Protein AF-A0A662U4U2-F1 (afdb_monomer_lite)

Structure (mmCIF, N/CA/C/O backbone):
data_AF-A0A662U4U2-F1
#
_entry.id   AF-A0A662U4U2-F1
#
loop_
_atom_site.group_PDB
_atom_site.id
_atom_site.type_symbol
_atom_site.label_atom_id
_atom_site.label_alt_id
_atom_site.label_comp_id
_atom_site.label_asym_id
_atom_site.label_entity_id
_atom_site.label_seq_id
_atom_site.pdbx_PDB_ins_code
_atom_site.Cartn_x
_atom_site.Cartn_y
_atom_site.Cartn_z
_atom_site.occupancy
_atom_site.B_iso_or_equiv
_atom_site.auth_seq_id
_atom_site.auth_comp_id
_atom_site.auth_asym_id
_atom_site.auth_atom_id
_atom_site.pdbx_PDB_model_num
ATOM 1 N N . MET A 1 1 ? -26.006 -84.504 -19.474 1.00 36.22 1 MET A N 1
ATOM 2 C CA . MET A 1 1 ? -24.688 -84.233 -18.861 1.00 36.22 1 MET A CA 1
ATOM 3 C C . MET A 1 1 ? -24.401 -82.749 -19.071 1.00 36.22 1 MET A C 1
ATOM 5 O O . MET A 1 1 ? -24.252 -82.347 -20.212 1.00 36.22 1 MET A O 1
ATOM 9 N N . THR A 1 2 ? -24.751 -81.886 -18.104 1.00 38.06 2 THR A N 1
ATOM 10 C CA . THR A 1 2 ? -23.830 -81.328 -17.073 1.00 38.06 2 THR A CA 1
ATOM 11 C C . THR A 1 2 ? -22.706 -80.523 -17.747 1.00 38.06 2 THR A C 1
ATOM 13 O O . THR A 1 2 ? -21.943 -81.111 -18.494 1.00 38.06 2 THR A O 1
ATOM 16 N N . THR A 1 3 ? -22.545 -79.205 -17.607 1.00 32.88 3 THR A N 1
ATOM 17 C CA . THR A 1 3 ? -22.668 -78.320 -16.432 1.00 32.88 3 THR A CA 1
ATOM 18 C C . THR A 1 3 ? -22.622 -76.839 -16.861 1.00 32.88 3 THR A C 1
ATOM 20 O O . THR A 1 3 ? -21.870 -76.488 -17.766 1.00 32.88 3 THR A O 1
ATOM 23 N N . HIS A 1 4 ? -23.333 -75.958 -16.146 1.00 37.38 4 HIS A N 1
ATOM 24 C CA . HIS A 1 4 ? -23.031 -74.515 -16.071 1.00 37.38 4 HIS A CA 1
ATOM 25 C C . HIS A 1 4 ? -21.621 -74.265 -15.494 1.00 37.38 4 HIS A C 1
ATOM 27 O O . HIS A 1 4 ? -21.158 -75.064 -14.677 1.00 37.38 4 HIS A O 1
ATOM 33 N N . PRO A 1 5 ? -20.982 -73.116 -15.806 1.00 43.09 5 PRO A N 1
ATOM 34 C CA . PRO A 1 5 ? -20.900 -72.090 -14.758 1.00 43.09 5 PRO A CA 1
ATOM 35 C C . PRO A 1 5 ? -20.971 -70.616 -15.228 1.00 43.09 5 PRO A C 1
ATOM 37 O O . PRO A 1 5 ? -20.364 -70.207 -16.208 1.00 43.09 5 PRO A O 1
ATOM 40 N N . LYS A 1 6 ? -21.707 -69.844 -14.416 1.00 31.36 6 LYS A N 1
ATOM 41 C CA . LYS A 1 6 ? -21.413 -68.531 -13.798 1.00 31.36 6 LYS A CA 1
ATOM 42 C C . LYS A 1 6 ? -20.920 -67.335 -14.637 1.00 31.36 6 LYS A C 1
ATOM 44 O O . LYS A 1 6 ? -19.814 -67.291 -15.155 1.00 31.36 6 LYS A O 1
ATOM 49 N N . GLN A 1 7 ? -21.745 -66.287 -14.552 1.00 38.50 7 GLN A N 1
ATOM 50 C CA . GLN A 1 7 ? -21.432 -64.866 -14.712 1.00 38.50 7 GLN A CA 1
ATOM 51 C C . GLN A 1 7 ? -20.146 -64.434 -13.982 1.00 38.50 7 GLN A C 1
ATOM 53 O O . GLN A 1 7 ? -19.978 -64.749 -12.803 1.00 38.50 7 GLN A O 1
ATOM 58 N N . THR A 1 8 ? -19.377 -63.532 -14.602 1.00 31.75 8 THR A N 1
ATOM 59 C CA . THR A 1 8 ? -18.770 -62.416 -13.860 1.00 31.75 8 THR A CA 1
ATOM 60 C C . THR A 1 8 ? -18.675 -61.155 -14.715 1.00 31.75 8 THR A C 1
ATOM 62 O O . THR A 1 8 ? -18.070 -61.114 -15.781 1.00 31.75 8 THR A O 1
ATOM 65 N N . CYS A 1 9 ? -19.319 -60.122 -14.186 1.00 36.12 9 CYS A N 1
ATOM 66 C CA . CYS A 1 9 ? -19.320 -58.730 -14.595 1.00 36.12 9 CYS A CA 1
ATOM 67 C C . CYS A 1 9 ? -17.895 -58.144 -14.666 1.00 36.12 9 CYS A C 1
ATOM 69 O O . CYS A 1 9 ? -17.157 -58.250 -13.689 1.00 36.12 9 CYS A O 1
ATOM 71 N N . LYS A 1 10 ? -17.533 -57.485 -15.776 1.00 32.28 10 LYS A N 1
ATOM 72 C CA . LYS A 1 10 ? -16.457 -56.474 -15.839 1.00 32.28 10 LYS A CA 1
ATOM 73 C C . LYS A 1 10 ? -16.811 -55.386 -16.856 1.00 32.28 10 LYS A C 1
ATOM 75 O O . LYS A 1 10 ? -16.231 -55.281 -17.932 1.00 32.28 10 LYS A O 1
ATOM 80 N N . THR A 1 11 ? -17.784 -54.564 -16.492 1.00 39.66 11 THR A N 1
ATOM 81 C CA . THR A 1 11 ? -17.859 -53.169 -16.940 1.00 39.66 11 THR A CA 1
ATOM 82 C C . THR A 1 11 ? -16.958 -52.322 -16.028 1.00 39.66 11 THR A C 1
ATOM 84 O O . THR A 1 11 ? -16.812 -52.643 -14.854 1.00 39.66 11 THR A O 1
ATOM 87 N N . LEU A 1 12 ? -16.407 -51.230 -16.571 1.00 42.88 12 LEU A N 1
ATOM 88 C CA . LEU A 1 12 ? -15.558 -50.206 -15.929 1.00 42.88 12 LEU A CA 1
ATOM 89 C C . LEU A 1 12 ? -14.063 -50.528 -15.730 1.00 42.88 12 LEU A C 1
ATOM 91 O O . LEU A 1 12 ? -13.620 -50.847 -14.635 1.00 42.88 12 LEU A O 1
ATOM 95 N N . ALA A 1 13 ? -13.267 -50.272 -16.772 1.00 40.06 13 ALA A N 1
ATOM 96 C CA . ALA A 1 13 ? -11.904 -49.731 -16.651 1.00 40.06 13 ALA A CA 1
ATOM 97 C C . ALA A 1 13 ? -11.425 -49.241 -18.033 1.00 40.06 13 ALA A C 1
ATOM 99 O O . ALA A 1 13 ? -10.689 -49.933 -18.725 1.00 40.06 13 ALA A O 1
ATOM 100 N N . ARG A 1 14 ? -11.921 -48.090 -18.510 1.00 45.53 14 ARG A N 1
ATOM 101 C CA . ARG A 1 14 ? -11.431 -47.481 -19.772 1.00 45.53 14 ARG A CA 1
ATOM 102 C C . ARG A 1 14 ? -11.319 -45.952 -19.760 1.00 45.53 14 ARG A C 1
ATOM 104 O O . ARG A 1 14 ? -10.888 -45.374 -20.747 1.00 45.53 14 ARG A O 1
ATOM 111 N N . GLY A 1 15 ? -11.700 -45.296 -18.660 1.00 41.41 15 GLY A N 1
ATOM 112 C CA . GLY A 1 15 ? -11.668 -43.831 -18.534 1.00 41.41 15 GLY A CA 1
ATOM 113 C C . GLY A 1 15 ? -10.416 -43.259 -17.855 1.00 41.41 15 GLY A C 1
ATOM 114 O O . GLY A 1 15 ? -10.154 -42.069 -17.997 1.00 41.41 15 GLY A O 1
ATOM 115 N N . GLY A 1 16 ? -9.642 -44.081 -17.134 1.00 44.59 16 GLY A N 1
ATOM 116 C CA . GLY A 1 16 ? -8.465 -43.626 -16.377 1.00 44.59 16 GLY A CA 1
ATOM 117 C C . GLY A 1 16 ? -7.248 -43.323 -17.256 1.00 44.59 16 GLY A C 1
ATOM 118 O O . GLY A 1 16 ? -6.601 -42.293 -17.082 1.00 44.59 16 GLY A O 1
ATOM 119 N N . ASP A 1 17 ? -6.993 -44.169 -18.255 1.00 54.06 17 ASP A N 1
ATOM 120 C CA . ASP A 1 17 ? -5.753 -44.117 -19.044 1.00 54.06 17 ASP A CA 1
ATOM 121 C C . ASP A 1 17 ? -5.718 -42.930 -20.023 1.00 54.06 17 ASP A C 1
ATOM 123 O O . ASP A 1 17 ? -4.659 -42.379 -20.321 1.00 54.06 17 ASP A O 1
ATOM 127 N N . LEU A 1 18 ? -6.886 -42.473 -20.487 1.00 49.72 18 LEU A N 1
ATOM 128 C CA . LEU A 1 18 ? -6.991 -41.320 -21.386 1.00 49.72 18 LEU A CA 1
ATOM 129 C C . LEU A 1 18 ? -6.706 -39.999 -20.650 1.00 49.72 18 LEU A C 1
ATOM 131 O O . LEU A 1 18 ? -6.014 -39.126 -21.169 1.00 49.72 18 LEU A O 1
ATOM 135 N N . LEU A 1 19 ? -7.221 -39.867 -19.424 1.00 44.03 19 LEU A N 1
ATOM 136 C CA . LEU A 1 19 ? -7.008 -38.698 -18.569 1.00 44.03 19 LEU A CA 1
ATOM 137 C C . LEU A 1 19 ? -5.555 -38.604 -18.095 1.00 44.03 19 LEU A C 1
ATOM 139 O O . LEU A 1 19 ? -5.002 -37.506 -18.076 1.00 44.03 19 LEU A O 1
ATOM 143 N N . ALA A 1 20 ? -4.926 -39.740 -17.782 1.00 55.16 20 ALA A N 1
ATOM 144 C CA . ALA A 1 20 ? -3.516 -39.799 -17.404 1.00 55.16 20 ALA A CA 1
ATOM 145 C C . ALA A 1 20 ? -2.595 -39.313 -18.538 1.00 55.16 20 ALA A C 1
ATOM 147 O O . ALA A 1 20 ? -1.751 -38.447 -18.313 1.00 55.16 20 ALA A O 1
ATOM 148 N N . ASN A 1 21 ? -2.831 -39.768 -19.772 1.00 63.34 21 ASN A N 1
ATOM 149 C CA . ASN A 1 21 ? -2.031 -39.363 -20.933 1.00 63.34 21 ASN A CA 1
ATOM 150 C C . ASN A 1 21 ? -2.207 -37.876 -21.292 1.00 63.34 21 ASN A C 1
ATOM 152 O O . ASN A 1 21 ? -1.251 -37.205 -21.685 1.00 63.34 21 ASN A O 1
ATOM 156 N N . ILE A 1 22 ? -3.416 -37.327 -21.128 1.00 54.91 22 ILE A N 1
ATOM 157 C CA . ILE A 1 22 ? -3.676 -35.893 -21.338 1.00 54.91 22 ILE A CA 1
ATOM 158 C C . ILE A 1 22 ? -2.987 -35.056 -20.249 1.00 54.91 22 ILE A C 1
ATOM 160 O O . ILE A 1 22 ? -2.405 -34.013 -20.550 1.00 54.91 22 ILE A O 1
ATOM 164 N N . LEU A 1 23 ? -3.003 -35.518 -18.995 1.00 47.84 23 LEU A N 1
ATOM 165 C CA . LEU A 1 23 ? -2.326 -34.855 -17.878 1.00 47.84 23 LEU A CA 1
ATOM 166 C C . LEU A 1 23 ? -0.800 -34.874 -18.024 1.00 47.84 23 LEU A C 1
ATOM 168 O O . LEU A 1 23 ? -0.169 -33.855 -17.746 1.00 47.84 23 LEU A O 1
ATOM 172 N N . GLU A 1 24 ? -0.206 -35.965 -18.514 1.00 58.91 24 GLU A N 1
ATOM 173 C CA . GLU A 1 24 ? 1.232 -36.018 -18.814 1.00 58.91 24 GLU A CA 1
ATOM 174 C C . GLU A 1 24 ? 1.622 -35.090 -19.966 1.00 58.91 24 GLU A C 1
ATOM 176 O O . GLU A 1 24 ? 2.637 -34.396 -19.879 1.00 58.91 24 GLU A O 1
ATOM 181 N N . TRP A 1 25 ? 0.805 -35.002 -21.020 1.00 60.12 25 TRP A N 1
ATOM 182 C CA . TRP A 1 25 ? 1.077 -34.109 -22.147 1.00 60.12 25 TRP A CA 1
ATOM 183 C C . TRP A 1 25 ? 0.975 -32.627 -21.753 1.00 60.12 25 TRP A C 1
ATOM 185 O O . TRP A 1 25 ? 1.859 -31.828 -22.080 1.00 60.12 25 TRP A O 1
ATOM 195 N N . ILE A 1 26 ? -0.056 -32.260 -20.983 1.00 48.19 26 ILE A N 1
ATOM 196 C CA . ILE A 1 26 ? -0.211 -30.905 -20.432 1.00 48.19 26 ILE A CA 1
ATOM 197 C C . ILE A 1 26 ? 0.917 -30.612 -19.435 1.00 48.19 26 ILE A C 1
ATOM 199 O O . ILE A 1 26 ? 1.511 -29.534 -19.481 1.00 48.19 26 ILE A O 1
ATOM 203 N N . GLY A 1 27 ? 1.263 -31.576 -18.578 1.00 45.34 27 GLY A N 1
ATOM 204 C CA . GLY A 1 27 ? 2.364 -31.470 -17.623 1.00 45.34 27 GLY A CA 1
ATOM 205 C C . GLY A 1 27 ? 3.700 -31.217 -18.318 1.00 45.34 27 GLY A C 1
ATOM 206 O O . GLY A 1 27 ? 4.389 -30.253 -17.992 1.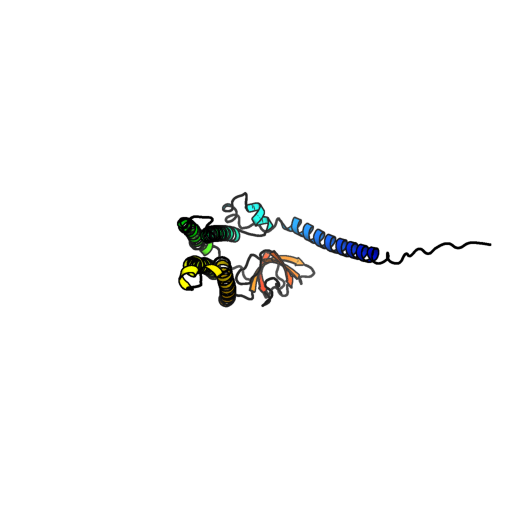00 45.34 27 GLY A O 1
ATOM 207 N N . GLY A 1 28 ? 4.031 -32.007 -19.340 1.00 52.12 28 GLY A N 1
ATOM 208 C CA . GLY A 1 28 ? 5.258 -31.861 -20.121 1.00 52.12 28 GLY A CA 1
ATOM 209 C C . GLY A 1 28 ? 5.340 -30.528 -20.869 1.00 52.12 28 GLY A C 1
ATOM 210 O O . GLY A 1 28 ? 6.378 -29.865 -20.833 1.00 52.12 28 GLY A O 1
ATOM 211 N N . ALA A 1 29 ? 4.245 -30.079 -21.489 1.00 52.84 29 ALA A N 1
ATOM 212 C CA . ALA A 1 29 ? 4.202 -28.802 -22.203 1.00 52.84 29 ALA A CA 1
ATOM 213 C C . ALA A 1 29 ? 4.337 -27.597 -21.255 1.00 52.84 29 ALA A C 1
ATOM 215 O O . ALA A 1 29 ? 5.104 -26.669 -21.532 1.00 52.84 29 ALA A O 1
ATOM 216 N N . VAL A 1 30 ? 3.651 -27.625 -20.107 1.00 43.66 30 VAL A N 1
ATOM 217 C CA . VAL A 1 30 ? 3.715 -26.557 -19.100 1.00 43.66 30 VAL A CA 1
ATOM 218 C C . VAL A 1 30 ? 5.096 -26.506 -18.457 1.00 43.66 30 VAL A C 1
ATOM 220 O O . VAL A 1 30 ? 5.666 -25.421 -18.359 1.00 43.66 30 VAL A O 1
ATOM 223 N N . ILE A 1 31 ? 5.677 -27.653 -18.093 1.00 49.25 31 ILE A N 1
ATOM 224 C CA . ILE A 1 31 ? 7.010 -27.729 -17.479 1.00 49.25 31 ILE A CA 1
ATOM 225 C C . ILE A 1 31 ? 8.086 -27.230 -18.445 1.00 49.25 31 ILE A C 1
ATOM 227 O O . ILE A 1 31 ? 8.971 -26.489 -18.025 1.00 49.25 31 ILE A O 1
ATOM 231 N N . ASN A 1 32 ? 8.000 -27.549 -19.739 1.00 51.22 32 ASN A N 1
ATOM 232 C CA . ASN A 1 32 ? 9.007 -27.123 -20.712 1.00 51.22 32 ASN A CA 1
ATOM 233 C C . ASN A 1 32 ? 8.932 -25.607 -20.997 1.00 51.22 32 ASN A C 1
ATOM 235 O O . ASN A 1 32 ? 9.959 -24.930 -21.096 1.00 51.22 32 ASN A O 1
ATOM 239 N N . VAL A 1 33 ? 7.724 -25.028 -21.026 1.00 50.41 33 VAL A N 1
ATOM 240 C CA . VAL A 1 33 ? 7.529 -23.567 -21.091 1.00 50.41 33 VAL A CA 1
ATOM 241 C C . VAL A 1 33 ? 8.021 -22.896 -19.804 1.00 50.41 33 VAL A C 1
ATOM 243 O O . VAL A 1 33 ? 8.724 -21.885 -19.872 1.00 50.41 33 VAL A O 1
ATOM 246 N N . PHE A 1 34 ? 7.736 -23.470 -18.632 1.00 41.69 34 PHE A N 1
ATOM 247 C CA . PHE A 1 34 ? 8.194 -22.942 -17.344 1.00 41.69 34 PHE A CA 1
ATOM 248 C C . PHE A 1 34 ? 9.717 -23.007 -17.204 1.00 41.69 34 PHE A C 1
ATOM 250 O O . PHE A 1 34 ? 10.329 -22.022 -16.799 1.00 41.69 34 PHE A O 1
ATOM 257 N N . ALA A 1 35 ? 10.345 -24.112 -17.609 1.00 47.34 35 ALA A N 1
ATOM 258 C CA . ALA A 1 35 ? 11.792 -24.308 -17.577 1.00 47.34 35 ALA A CA 1
ATOM 259 C C . ALA A 1 35 ? 12.521 -23.338 -18.520 1.00 47.34 35 ALA A C 1
ATOM 261 O O . ALA A 1 35 ? 13.520 -22.731 -18.131 1.00 47.34 35 ALA A O 1
ATOM 262 N N . LYS A 1 36 ? 11.979 -23.102 -19.723 1.00 43.78 36 LYS A N 1
ATOM 263 C CA . LYS A 1 36 ? 12.514 -22.121 -20.684 1.00 43.78 36 LYS A CA 1
ATOM 264 C C . LYS A 1 36 ? 12.342 -20.676 -20.197 1.00 43.78 36 LYS A C 1
ATOM 266 O O . LYS A 1 36 ? 13.192 -19.826 -20.453 1.00 43.78 36 LYS A O 1
ATOM 271 N N . THR A 1 37 ? 11.285 -20.408 -19.431 1.00 46.38 37 THR A N 1
ATOM 272 C CA . THR A 1 37 ? 11.051 -19.113 -18.769 1.00 46.38 37 THR A CA 1
ATOM 273 C C . THR A 1 37 ? 11.974 -18.928 -17.554 1.00 46.38 37 THR A C 1
ATOM 275 O O . THR A 1 37 ? 12.483 -17.829 -17.323 1.00 46.38 37 THR A O 1
ATOM 278 N N . LEU A 1 38 ? 12.271 -20.006 -16.816 1.00 42.22 38 LEU A N 1
ATOM 279 C CA . LEU A 1 38 ? 13.194 -20.015 -15.675 1.00 42.22 38 LEU A CA 1
ATOM 280 C C . LEU A 1 38 ? 14.665 -19.862 -16.089 1.00 42.22 38 LEU A C 1
ATOM 282 O O . LEU A 1 38 ? 15.413 -19.144 -15.423 1.00 42.22 38 LEU A O 1
ATOM 286 N N . SER A 1 39 ? 15.092 -20.491 -17.187 1.00 40.78 39 SER A N 1
ATOM 287 C CA . SER A 1 39 ? 16.463 -20.344 -17.696 1.00 40.78 39 SER A CA 1
ATOM 288 C C . SER A 1 39 ? 16.720 -18.923 -18.213 1.00 40.78 39 SER A C 1
ATOM 290 O O . SER A 1 39 ? 17.784 -18.349 -17.965 1.00 40.78 39 SER A O 1
ATOM 292 N N . LEU A 1 40 ? 15.702 -18.291 -18.809 1.00 44.66 40 LEU A N 1
ATOM 293 C CA . LEU A 1 40 ? 15.711 -16.865 -19.126 1.00 44.66 40 LEU A CA 1
ATOM 294 C C . LEU A 1 40 ? 15.793 -16.017 -17.850 1.00 44.66 40 LEU A C 1
ATOM 296 O O . LEU A 1 40 ? 16.651 -15.143 -17.774 1.00 44.66 40 LEU A O 1
ATOM 300 N N . LEU A 1 41 ? 14.995 -16.304 -16.815 1.00 41.81 41 LEU A N 1
ATOM 301 C CA . LEU A 1 41 ? 15.065 -15.625 -15.509 1.00 41.81 41 LEU A CA 1
ATOM 302 C C . LEU A 1 41 ? 16.469 -15.682 -14.876 1.00 41.81 41 LEU A C 1
ATOM 304 O O . LEU A 1 41 ? 16.922 -14.678 -14.323 1.00 41.81 41 LEU A O 1
ATOM 308 N N . HIS A 1 42 ? 17.182 -16.807 -14.996 1.00 41.72 42 HIS A N 1
ATOM 309 C CA . HIS A 1 42 ? 18.537 -16.959 -14.454 1.00 41.72 42 HIS A CA 1
ATOM 310 C C . HIS A 1 42 ? 19.576 -16.117 -15.218 1.00 41.72 42 HIS A C 1
ATOM 312 O O . HIS A 1 42 ? 20.441 -15.491 -14.604 1.00 41.72 42 HIS A O 1
ATOM 318 N N . HIS A 1 43 ? 19.453 -16.004 -16.545 1.00 41.06 43 HIS A N 1
ATOM 319 C CA . HIS A 1 43 ? 20.349 -15.178 -17.370 1.00 41.06 43 HIS A CA 1
ATOM 320 C C . HIS A 1 43 ? 20.057 -13.665 -17.295 1.00 41.06 43 HIS A C 1
ATOM 322 O O . HIS A 1 43 ? 20.875 -12.838 -17.694 1.00 41.06 43 HIS A O 1
ATOM 328 N N . ILE A 1 44 ? 18.893 -13.279 -16.768 1.00 49.19 44 ILE A N 1
ATOM 329 C CA . ILE A 1 44 ? 18.389 -11.896 -16.702 1.00 49.19 44 ILE A CA 1
ATOM 330 C C . ILE A 1 44 ? 18.886 -11.143 -15.445 1.00 49.19 44 ILE A C 1
ATOM 332 O O . ILE A 1 44 ? 18.772 -9.912 -15.394 1.00 49.19 44 ILE A O 1
ATOM 336 N N . LYS A 1 45 ? 19.504 -11.850 -14.485 1.00 41.88 45 LYS A N 1
ATOM 337 C CA . LYS A 1 45 ? 19.903 -11.374 -13.145 1.00 41.88 45 LYS A CA 1
ATOM 338 C C . LYS A 1 45 ? 21.007 -10.300 -13.120 1.00 41.88 45 LYS A C 1
ATOM 340 O O . LYS A 1 45 ? 21.115 -9.581 -12.137 1.00 41.88 45 LYS A O 1
ATOM 345 N N . HIS A 1 46 ? 21.803 -10.151 -14.183 1.00 39.12 46 HIS A N 1
ATOM 346 C CA . HIS A 1 46 ? 23.055 -9.375 -14.126 1.00 39.12 46 HIS A CA 1
ATOM 347 C C . HIS A 1 46 ? 23.019 -7.924 -14.647 1.00 39.12 46 HIS A C 1
ATOM 349 O O . HIS A 1 46 ? 24.033 -7.239 -14.560 1.00 39.12 46 HIS A O 1
ATOM 355 N N . LEU A 1 47 ? 21.899 -7.429 -15.188 1.00 45.78 47 LEU A N 1
ATOM 356 C CA . LEU A 1 47 ? 21.920 -6.239 -16.070 1.00 45.78 47 LEU A CA 1
ATOM 357 C C . LEU A 1 47 ? 21.021 -5.064 -15.655 1.00 45.78 47 LEU A C 1
ATOM 359 O O . LEU A 1 47 ? 20.836 -4.129 -16.423 1.00 45.78 47 LEU A O 1
ATOM 363 N N . THR A 1 48 ? 20.482 -5.072 -14.440 1.00 44.41 48 THR A N 1
ATOM 364 C CA . THR A 1 48 ? 19.785 -3.907 -13.867 1.00 44.41 48 THR A CA 1
ATOM 365 C C . THR A 1 48 ? 20.408 -3.589 -12.521 1.00 44.41 48 THR A C 1
ATOM 367 O O . THR A 1 48 ? 19.844 -3.910 -11.479 1.00 44.41 48 THR A O 1
ATOM 370 N N . ARG A 1 49 ? 21.611 -3.004 -12.548 1.00 40.81 49 ARG A N 1
ATOM 371 C CA . ARG A 1 49 ? 22.182 -2.383 -11.353 1.00 40.81 49 ARG A CA 1
ATOM 372 C C . ARG A 1 49 ? 21.420 -1.078 -11.084 1.00 40.81 49 ARG A C 1
ATOM 374 O O . ARG A 1 49 ? 21.339 -0.252 -11.997 1.00 40.81 49 ARG A O 1
ATOM 381 N N . PRO A 1 50 ? 20.835 -0.872 -9.891 1.00 44.72 50 PRO A N 1
ATOM 382 C CA . PRO A 1 50 ? 20.501 0.476 -9.445 1.00 44.72 50 PRO A CA 1
ATOM 383 C C . PRO A 1 50 ? 21.775 1.336 -9.466 1.00 44.72 50 PRO A C 1
ATOM 385 O O . PRO A 1 50 ? 22.889 0.824 -9.375 1.00 44.72 50 PRO A O 1
ATOM 388 N N . THR A 1 51 ? 21.638 2.647 -9.640 1.00 47.59 51 THR A N 1
ATOM 389 C CA . THR A 1 51 ? 22.769 3.576 -9.550 1.00 47.59 51 THR A CA 1
ATOM 390 C C . THR A 1 51 ? 23.481 3.374 -8.207 1.00 47.59 51 THR A C 1
ATOM 392 O O . THR A 1 51 ? 22.843 3.391 -7.155 1.00 47.59 51 THR A O 1
ATOM 395 N N . ALA A 1 52 ? 24.809 3.202 -8.234 1.00 44.97 52 ALA A N 1
ATOM 396 C CA . ALA A 1 52 ? 25.653 2.814 -7.090 1.00 44.97 52 ALA A CA 1
ATOM 397 C C . ALA A 1 52 ? 25.480 3.677 -5.814 1.00 44.97 52 ALA A C 1
ATOM 399 O O . ALA A 1 52 ? 25.870 3.279 -4.719 1.00 44.97 52 ALA A O 1
ATOM 400 N N . ARG A 1 53 ? 24.870 4.864 -5.939 1.00 45.50 53 ARG A N 1
ATOM 401 C CA . ARG A 1 53 ? 24.592 5.799 -4.841 1.00 45.50 53 ARG A CA 1
ATOM 402 C C . ARG A 1 53 ? 23.331 5.455 -4.029 1.00 45.50 53 ARG A C 1
ATOM 404 O O . ARG A 1 53 ? 23.288 5.768 -2.843 1.00 45.50 53 ARG A O 1
ATOM 411 N N . GLU A 1 54 ? 22.332 4.806 -4.633 1.00 50.97 54 GLU A N 1
ATOM 412 C CA . GLU A 1 54 ? 21.124 4.309 -3.941 1.00 50.97 54 GLU A CA 1
ATOM 413 C C . GLU A 1 54 ? 21.346 2.919 -3.317 1.00 50.97 54 GLU A C 1
ATOM 415 O O . GLU A 1 54 ? 20.743 2.574 -2.301 1.00 50.97 54 GLU A O 1
ATOM 420 N N . GLU A 1 55 ? 22.262 2.142 -3.899 1.00 52.28 55 GLU A N 1
ATOM 421 C CA . GLU A 1 55 ? 22.567 0.750 -3.547 1.00 52.28 55 GLU A CA 1
ATOM 422 C C . GLU A 1 55 ? 23.203 0.594 -2.151 1.00 52.28 55 GLU A C 1
ATOM 424 O O . GLU A 1 55 ? 22.967 -0.403 -1.471 1.00 52.28 55 GLU A O 1
ATOM 429 N N . ASN A 1 56 ? 23.935 1.610 -1.675 1.00 54.50 56 ASN A N 1
ATOM 430 C CA . ASN A 1 56 ? 24.615 1.591 -0.372 1.00 54.50 56 ASN A CA 1
ATOM 431 C C . ASN A 1 56 ? 23.705 1.889 0.836 1.00 54.50 56 ASN A C 1
ATOM 433 O O . ASN A 1 56 ? 24.146 1.756 1.974 1.00 54.50 56 ASN A O 1
ATOM 437 N N . ARG A 1 57 ? 22.445 2.299 0.624 1.00 61.06 57 ARG A N 1
ATOM 438 C CA . ARG A 1 57 ? 21.492 2.579 1.721 1.00 61.06 57 ARG A CA 1
ATOM 439 C C . ARG A 1 57 ? 20.569 1.406 2.061 1.00 61.06 57 ARG A C 1
ATOM 441 O O . ARG A 1 57 ? 19.814 1.492 3.029 1.00 61.06 57 ARG A O 1
ATOM 448 N N . ILE A 1 58 ? 20.599 0.329 1.274 1.00 66.19 58 ILE A N 1
ATOM 449 C CA . ILE A 1 58 ? 19.779 -0.866 1.503 1.00 66.19 58 ILE A CA 1
ATOM 450 C C . ILE A 1 58 ? 20.574 -1.846 2.379 1.00 66.19 58 ILE A C 1
ATOM 452 O O . ILE A 1 58 ? 21.692 -2.212 2.011 1.00 66.19 58 ILE A O 1
ATOM 456 N N . PRO A 1 59 ? 20.020 -2.324 3.508 1.00 74.12 59 PRO A N 1
ATOM 457 C CA . PRO A 1 59 ? 20.678 -3.335 4.324 1.00 74.12 59 PRO A CA 1
ATOM 458 C C . PRO A 1 59 ? 20.972 -4.606 3.517 1.00 74.12 59 PRO A C 1
ATOM 460 O O . PRO A 1 59 ? 20.106 -5.119 2.800 1.00 74.12 59 PRO A O 1
ATOM 463 N N . GLY A 1 60 ? 22.177 -5.161 3.674 1.00 70.75 60 GLY A N 1
ATOM 464 C CA . GLY A 1 60 ? 22.646 -6.302 2.877 1.00 70.75 60 GLY A CA 1
ATOM 465 C C . GLY A 1 60 ? 21.754 -7.550 2.947 1.00 70.75 60 GLY A C 1
ATOM 466 O O . GLY A 1 60 ? 21.711 -8.320 1.988 1.00 70.75 60 GLY A O 1
ATOM 467 N N . PHE A 1 61 ? 20.989 -7.725 4.031 1.00 73.56 61 PHE A N 1
ATOM 468 C CA . PHE A 1 61 ? 20.104 -8.878 4.212 1.00 73.56 61 PHE A CA 1
ATOM 469 C C . PHE A 1 61 ? 18.842 -8.836 3.327 1.00 73.56 61 PHE A C 1
ATOM 471 O O . PHE A 1 61 ? 18.434 -9.875 2.813 1.00 73.56 61 PHE A O 1
ATOM 478 N N . ILE A 1 62 ? 18.252 -7.656 3.075 1.00 72.25 62 ILE A N 1
ATOM 479 C CA . ILE A 1 62 ? 17.060 -7.513 2.204 1.00 72.25 62 ILE A CA 1
ATOM 480 C C . ILE A 1 62 ? 17.466 -7.315 0.743 1.00 72.25 62 ILE A C 1
ATOM 482 O O . ILE A 1 62 ? 16.697 -7.614 -0.170 1.00 72.25 62 ILE A O 1
ATOM 486 N N . ARG A 1 63 ? 18.698 -6.859 0.499 1.00 71.81 63 ARG A N 1
ATOM 487 C CA . ARG A 1 63 ? 19.205 -6.553 -0.841 1.00 71.81 63 ARG A CA 1
ATOM 488 C C . ARG A 1 63 ? 18.982 -7.693 -1.838 1.00 71.81 63 ARG A C 1
ATOM 490 O O . ARG A 1 63 ? 18.389 -7.467 -2.886 1.00 71.81 63 ARG A O 1
ATOM 497 N N . ARG A 1 64 ? 19.329 -8.935 -1.475 1.00 72.81 64 ARG A N 1
ATOM 498 C CA . ARG A 1 64 ? 19.113 -10.108 -2.350 1.00 72.81 64 ARG A CA 1
ATOM 499 C C . ARG A 1 64 ? 17.635 -10.353 -2.682 1.00 72.81 64 ARG A C 1
ATOM 501 O O . ARG A 1 64 ? 17.327 -10.845 -3.766 1.00 72.81 64 ARG A O 1
ATOM 508 N N . TYR A 1 65 ? 16.725 -10.042 -1.759 1.00 73.06 65 TYR A N 1
ATOM 509 C CA . TYR A 1 65 ? 15.284 -10.212 -1.953 1.00 73.06 65 TYR A CA 1
ATOM 510 C C . TYR A 1 65 ? 14.696 -9.130 -2.867 1.00 73.06 65 TYR A C 1
ATOM 512 O O . TYR A 1 65 ? 13.929 -9.448 -3.778 1.00 73.06 65 TYR A O 1
ATOM 520 N N . LEU A 1 66 ? 15.097 -7.872 -2.665 1.00 71.88 66 LEU A N 1
ATOM 521 C CA . LEU A 1 66 ? 14.696 -6.737 -3.503 1.00 71.88 66 LEU A CA 1
ATOM 522 C C . LEU A 1 66 ? 15.241 -6.880 -4.931 1.00 71.88 66 LEU A C 1
ATOM 524 O O . LEU A 1 66 ? 14.479 -6.765 -5.892 1.00 71.88 66 LEU A O 1
ATOM 528 N N . GLU A 1 67 ? 16.514 -7.253 -5.080 1.00 69.31 67 GLU A N 1
ATOM 529 C CA . GLU A 1 67 ? 17.146 -7.490 -6.385 1.00 69.31 67 GLU A CA 1
ATOM 530 C C . GLU A 1 67 ? 16.434 -8.596 -7.173 1.00 69.31 67 GLU A C 1
ATOM 532 O O . GLU A 1 67 ? 16.175 -8.442 -8.367 1.00 69.31 67 GLU A O 1
ATOM 537 N N . LYS A 1 68 ? 16.027 -9.688 -6.507 1.00 70.06 68 LYS A N 1
ATOM 538 C CA . LYS A 1 68 ? 15.261 -10.775 -7.143 1.00 70.06 68 LYS A CA 1
ATOM 539 C C . LYS A 1 68 ? 13.902 -10.304 -7.682 1.00 70.06 68 LYS A C 1
ATOM 541 O O . LYS A 1 68 ? 13.374 -10.918 -8.605 1.00 70.06 68 LYS A O 1
ATOM 546 N N . ARG A 1 69 ? 13.335 -9.231 -7.120 1.00 65.88 69 ARG A N 1
ATOM 547 C CA . ARG A 1 69 ? 12.038 -8.650 -7.504 1.00 65.88 69 ARG A CA 1
ATOM 548 C C . ARG A 1 69 ? 12.157 -7.390 -8.367 1.00 65.88 69 ARG A C 1
ATOM 550 O O . ARG A 1 69 ? 11.147 -6.727 -8.584 1.00 65.88 69 ARG A O 1
ATOM 557 N N . TYR A 1 70 ? 13.350 -7.059 -8.869 1.00 64.12 70 TYR A N 1
ATOM 558 C CA . TYR A 1 70 ? 13.602 -5.820 -9.623 1.00 64.12 70 TYR A CA 1
ATOM 559 C C . TYR A 1 70 ? 13.217 -4.544 -8.849 1.00 64.12 70 TYR A C 1
ATOM 561 O O . TYR A 1 70 ? 12.834 -3.542 -9.449 1.00 64.12 70 TYR A O 1
ATOM 569 N N . ALA A 1 71 ? 13.296 -4.596 -7.519 1.00 66.94 71 ALA A N 1
ATOM 570 C CA . ALA A 1 71 ? 12.938 -3.514 -6.613 1.00 66.94 71 ALA A CA 1
ATOM 571 C C . ALA A 1 71 ? 14.194 -2.719 -6.200 1.00 66.94 71 ALA A C 1
ATOM 573 O O . ALA A 1 71 ? 15.249 -3.308 -5.960 1.00 66.94 71 ALA A O 1
ATOM 574 N N . GLY A 1 72 ? 14.096 -1.390 -6.147 1.00 70.94 72 GLY A N 1
ATOM 575 C CA . GLY A 1 72 ? 15.166 -0.457 -5.784 1.00 70.94 72 GLY A CA 1
ATOM 576 C C . GLY A 1 72 ? 14.979 0.196 -4.407 1.00 70.94 72 GLY A C 1
ATOM 577 O O . GLY A 1 72 ? 14.260 -0.306 -3.542 1.00 70.94 72 GLY A O 1
ATOM 578 N N . TYR A 1 73 ? 15.654 1.333 -4.188 1.00 74.38 73 TYR A N 1
ATOM 579 C CA . TYR A 1 73 ? 15.590 2.084 -2.924 1.00 74.38 73 TYR A CA 1
ATOM 580 C C . TYR A 1 73 ? 14.180 2.611 -2.627 1.00 74.38 73 TYR A C 1
ATOM 582 O O . TYR A 1 73 ? 13.728 2.574 -1.485 1.00 74.38 73 TYR A O 1
ATOM 590 N N . PHE A 1 74 ? 13.465 3.035 -3.668 1.00 78.12 74 PHE A N 1
ATOM 591 C CA . PHE A 1 74 ? 12.066 3.446 -3.590 1.00 78.12 74 PHE A CA 1
ATOM 592 C C . PHE A 1 74 ? 11.178 2.374 -2.939 1.00 78.12 74 PHE A C 1
ATOM 594 O O . PHE A 1 74 ? 10.475 2.642 -1.965 1.00 78.12 74 PHE A O 1
ATOM 601 N N . GLU A 1 75 ? 11.258 1.142 -3.436 1.00 78.88 75 GLU A N 1
ATOM 602 C CA . GLU A 1 75 ? 10.482 0.007 -2.946 1.00 78.88 75 GLU A CA 1
ATOM 603 C C . GLU A 1 75 ? 10.889 -0.397 -1.523 1.00 78.88 75 GLU A C 1
ATOM 605 O O . GLU A 1 75 ? 10.051 -0.851 -0.750 1.00 78.88 75 GLU A O 1
ATOM 610 N N . TYR A 1 76 ? 12.154 -0.193 -1.145 1.00 81.56 76 TYR A N 1
ATOM 611 C CA . TYR A 1 76 ? 12.602 -0.391 0.233 1.00 81.56 76 TYR A CA 1
ATOM 612 C C . TYR A 1 76 ? 11.984 0.630 1.200 1.00 81.56 76 TYR A C 1
ATOM 614 O O . TYR A 1 76 ? 11.505 0.247 2.266 1.00 81.56 76 TYR A O 1
ATOM 622 N N . VAL A 1 77 ? 11.954 1.918 0.840 1.00 84.25 77 VAL A N 1
ATOM 623 C CA . VAL A 1 77 ? 11.295 2.950 1.662 1.00 84.25 77 VAL A CA 1
ATOM 624 C C . VAL A 1 77 ? 9.796 2.664 1.769 1.00 84.25 77 VAL A C 1
ATOM 626 O O . VAL A 1 77 ? 9.237 2.752 2.861 1.00 84.25 77 VAL A O 1
ATOM 629 N N . TRP A 1 78 ? 9.159 2.254 0.667 1.00 85.81 78 TRP A N 1
ATOM 630 C CA . TRP A 1 78 ? 7.756 1.842 0.679 1.00 85.81 78 TRP A CA 1
ATOM 631 C C . TRP A 1 78 ? 7.510 0.644 1.603 1.00 85.81 78 TRP A C 1
ATOM 633 O O . TRP A 1 78 ? 6.583 0.676 2.406 1.00 85.81 78 TRP A O 1
ATOM 643 N N . LEU A 1 79 ? 8.390 -0.362 1.581 1.00 86.94 79 LEU A N 1
ATOM 644 C CA . LEU A 1 79 ? 8.312 -1.514 2.479 1.00 86.94 79 LEU A CA 1
ATOM 645 C C . LEU A 1 79 ? 8.376 -1.102 3.958 1.00 86.94 79 LEU A C 1
ATOM 647 O O . LEU A 1 79 ? 7.632 -1.648 4.766 1.00 86.94 79 LEU A O 1
ATOM 651 N N . LYS A 1 80 ? 9.225 -0.132 4.333 1.00 86.88 80 LYS A N 1
ATOM 652 C CA . LYS A 1 80 ? 9.260 0.382 5.718 1.00 86.88 80 LYS A CA 1
ATOM 653 C C . LYS A 1 80 ? 7.913 0.975 6.134 1.00 86.88 80 LYS A C 1
ATOM 655 O O . LYS A 1 80 ? 7.453 0.722 7.245 1.00 86.88 80 LYS A O 1
ATOM 660 N N . ILE A 1 81 ? 7.306 1.769 5.247 1.00 88.69 81 ILE A N 1
ATOM 661 C CA . ILE A 1 81 ? 5.990 2.379 5.469 1.00 88.69 81 ILE A CA 1
ATOM 662 C C . ILE A 1 81 ? 4.944 1.272 5.623 1.00 88.69 81 ILE A C 1
ATOM 664 O O . ILE A 1 81 ? 4.213 1.264 6.606 1.00 88.69 81 ILE A O 1
ATOM 668 N N . GLU A 1 82 ? 4.916 0.305 4.707 1.00 90.31 82 GLU A N 1
ATOM 669 C CA . GLU A 1 82 ? 3.963 -0.808 4.717 1.00 90.31 82 GLU A CA 1
ATOM 670 C C . GLU A 1 82 ? 4.074 -1.654 5.994 1.00 90.31 82 GLU A C 1
ATOM 672 O O . GLU A 1 82 ? 3.067 -1.918 6.647 1.00 90.31 82 GLU A O 1
ATOM 677 N N . VAL A 1 83 ? 5.293 -1.996 6.422 1.00 89.31 83 VAL A N 1
ATOM 678 C CA . VAL A 1 83 ? 5.528 -2.716 7.684 1.00 89.31 83 VAL A CA 1
ATOM 679 C C . VAL A 1 83 ? 5.013 -1.913 8.880 1.00 89.31 83 VAL A C 1
ATOM 681 O O . VAL A 1 83 ? 4.339 -2.474 9.740 1.00 89.31 83 VAL A O 1
ATOM 684 N N . ALA A 1 84 ? 5.268 -0.603 8.934 1.00 90.50 84 ALA A N 1
ATOM 685 C CA . ALA A 1 84 ? 4.766 0.245 10.012 1.00 90.50 84 ALA A CA 1
ATOM 686 C C . ALA A 1 84 ? 3.228 0.327 10.024 1.00 90.50 84 ALA A C 1
ATOM 688 O O . ALA A 1 84 ? 2.614 0.214 11.083 1.00 90.50 84 ALA A O 1
ATOM 689 N N . LEU A 1 85 ? 2.591 0.454 8.856 1.00 90.88 85 LEU A N 1
ATOM 690 C CA . LEU A 1 85 ? 1.131 0.467 8.727 1.00 90.88 85 LEU A CA 1
ATOM 691 C C . LEU A 1 85 ? 0.490 -0.862 9.153 1.00 90.88 85 LEU A C 1
ATOM 693 O O . LEU A 1 85 ? -0.558 -0.852 9.805 1.00 90.88 85 LEU A O 1
ATOM 697 N N . ILE A 1 86 ? 1.116 -1.994 8.814 1.00 91.00 86 ILE A N 1
ATOM 698 C CA . ILE A 1 86 ? 0.660 -3.329 9.222 1.00 91.00 86 ILE A CA 1
ATOM 699 C C . ILE A 1 86 ? 0.810 -3.500 10.735 1.00 91.00 86 ILE A C 1
ATOM 701 O O . ILE A 1 86 ? -0.143 -3.914 11.389 1.00 91.00 86 ILE A O 1
ATOM 705 N N . LEU A 1 87 ? 1.961 -3.141 11.312 1.00 89.69 87 LEU A N 1
ATOM 706 C CA . LEU A 1 87 ? 2.183 -3.223 12.761 1.00 89.69 87 LEU A CA 1
ATOM 707 C C . LEU A 1 87 ? 1.190 -2.351 13.540 1.00 89.69 87 LEU A C 1
ATOM 709 O O . LEU A 1 87 ? 0.615 -2.809 14.529 1.00 89.69 87 LEU A O 1
ATOM 713 N N . GLY A 1 88 ? 0.930 -1.131 13.059 1.00 90.12 88 GLY A N 1
ATOM 714 C CA . GLY A 1 88 ? -0.100 -0.256 13.618 1.00 90.12 88 GLY A CA 1
ATOM 715 C C . GLY A 1 88 ? -1.489 -0.897 13.573 1.00 90.12 88 GLY A C 1
ATOM 716 O O . GLY A 1 88 ? -2.180 -0.935 14.587 1.00 90.12 88 GLY A O 1
ATOM 717 N N . MET A 1 89 ? -1.883 -1.475 12.435 1.00 89.56 89 MET A N 1
ATOM 718 C CA . MET A 1 89 ? -3.183 -2.143 12.285 1.00 89.56 89 MET A CA 1
ATOM 719 C C . MET A 1 89 ? -3.323 -3.378 13.177 1.00 89.56 89 MET A C 1
ATOM 721 O O . MET A 1 89 ? -4.359 -3.547 13.816 1.00 89.56 89 MET A O 1
ATOM 725 N N . VAL A 1 90 ? -2.296 -4.227 13.253 1.00 89.25 90 VAL A N 1
ATOM 726 C CA . VAL A 1 90 ? -2.301 -5.416 14.119 1.00 89.25 90 VAL A CA 1
ATOM 727 C C . VAL A 1 90 ? -2.442 -5.007 15.585 1.00 89.25 90 VAL A C 1
ATOM 729 O O . VAL A 1 90 ? -3.239 -5.601 16.307 1.00 89.25 90 VAL A O 1
ATOM 732 N N . SER A 1 91 ? -1.738 -3.955 16.015 1.00 88.62 91 SER A N 1
ATOM 733 C CA . SER A 1 91 ? -1.868 -3.414 17.372 1.00 88.62 91 SER A CA 1
ATOM 734 C C . SER A 1 91 ? -3.282 -2.894 17.653 1.00 88.62 91 SER A C 1
ATOM 736 O O . SER A 1 91 ? -3.828 -3.174 18.721 1.00 88.62 91 SER A O 1
ATOM 738 N N . VAL A 1 92 ? -3.901 -2.177 16.708 1.00 89.31 92 VAL A N 1
ATOM 739 C CA . VAL A 1 92 ? -5.292 -1.709 16.832 1.00 89.31 92 VAL A CA 1
ATOM 740 C C . VAL A 1 92 ? -6.254 -2.890 16.929 1.00 89.31 92 VAL A C 1
ATOM 742 O O . VAL A 1 92 ? -7.081 -2.938 17.837 1.00 89.31 92 VAL A O 1
ATOM 745 N N . PHE A 1 93 ? -6.127 -3.872 16.039 1.00 85.31 93 PHE A N 1
ATOM 746 C CA . PHE A 1 93 ? -6.987 -5.052 16.019 1.00 85.31 93 PHE A CA 1
ATOM 747 C C . PHE A 1 93 ? -6.885 -5.862 17.320 1.00 85.31 93 PHE A C 1
ATOM 749 O O . PHE A 1 93 ? -7.904 -6.233 17.905 1.00 85.31 93 PHE A O 1
ATOM 756 N N . ALA A 1 94 ? -5.668 -6.071 17.823 1.00 84.81 94 ALA A N 1
ATOM 757 C CA . ALA A 1 94 ? -5.428 -6.726 19.107 1.00 84.81 94 ALA A CA 1
ATOM 758 C C . ALA A 1 94 ? -6.024 -5.939 20.290 1.00 84.81 94 ALA A C 1
ATOM 760 O O . ALA A 1 94 ? -6.466 -6.535 21.269 1.00 84.81 94 ALA A O 1
ATOM 761 N N . THR A 1 95 ? -6.093 -4.608 20.193 1.00 86.06 95 THR A N 1
ATOM 762 C CA . THR A 1 95 ? -6.766 -3.772 21.201 1.00 86.06 95 THR A CA 1
ATOM 763 C C . THR A 1 95 ? -8.285 -3.927 21.141 1.00 86.06 95 THR A C 1
ATOM 765 O O . THR A 1 95 ? -8.932 -4.094 22.171 1.00 86.06 95 THR A O 1
ATOM 768 N N . ILE A 1 96 ? -8.867 -3.887 19.937 1.00 81.62 96 ILE A N 1
ATOM 769 C CA . ILE A 1 96 ? -10.321 -3.999 19.726 1.00 81.62 96 ILE A CA 1
ATOM 770 C C . ILE A 1 96 ? -10.843 -5.367 20.180 1.00 81.62 96 ILE A C 1
ATOM 772 O O . ILE A 1 96 ? -11.918 -5.456 20.761 1.00 81.62 96 ILE A O 1
ATOM 776 N N . THR A 1 97 ? -10.072 -6.429 19.944 1.00 79.81 97 THR A N 1
ATOM 777 C CA . THR A 1 97 ? -10.415 -7.804 20.346 1.00 79.81 97 THR A CA 1
ATOM 778 C C . THR A 1 97 ? -10.177 -8.089 21.832 1.00 79.81 97 THR A C 1
ATOM 780 O O . THR A 1 97 ? -10.484 -9.183 22.296 1.00 79.81 97 THR A O 1
ATOM 783 N N . GLY A 1 98 ? -9.640 -7.128 22.591 1.00 79.44 98 GLY A N 1
ATOM 784 C CA . GLY A 1 98 ? -9.362 -7.278 24.021 1.00 79.44 98 GLY A CA 1
ATOM 785 C C . GLY A 1 98 ? -8.096 -8.076 24.351 1.00 79.44 98 GLY A C 1
ATOM 786 O O . GLY A 1 98 ? -7.818 -8.295 25.526 1.00 79.44 98 GLY A O 1
ATOM 787 N N . PHE A 1 99 ? -7.305 -8.482 23.350 1.00 83.00 99 PHE A N 1
ATOM 788 C CA . PHE A 1 99 ? -6.028 -9.175 23.563 1.00 83.00 99 PHE A CA 1
ATOM 789 C C . PHE A 1 99 ? -4.961 -8.254 24.176 1.00 83.00 99 PHE A C 1
ATOM 791 O O . PHE A 1 99 ? -4.116 -8.699 24.951 1.00 83.00 99 PHE A O 1
ATOM 798 N N . LEU A 1 100 ? -4.999 -6.959 23.844 1.00 87.75 100 LEU A N 1
ATOM 799 C CA . LEU A 1 100 ? -4.109 -5.935 24.392 1.00 87.75 100 LEU A CA 1
ATOM 800 C C . LEU A 1 100 ? -4.884 -4.849 25.154 1.00 87.75 100 LEU A C 1
ATOM 802 O O . LEU A 1 100 ? -6.012 -4.514 24.787 1.00 87.75 100 LEU A O 1
ATOM 806 N N . PRO A 1 101 ? -4.275 -4.228 26.184 1.00 87.69 101 PRO A N 1
ATOM 807 C CA . PRO A 1 101 ? -4.909 -3.140 26.918 1.00 87.69 101 PRO A CA 1
ATOM 808 C C . PRO A 1 101 ? -5.047 -1.887 26.045 1.00 87.69 101 PRO A C 1
ATOM 810 O O . PRO A 1 101 ? -4.181 -1.598 25.221 1.00 87.69 101 PRO A O 1
ATOM 813 N N . GLN A 1 102 ? -6.070 -1.065 26.302 1.00 84.81 102 GLN A N 1
ATOM 814 C CA . GLN A 1 102 ? -6.357 0.164 25.537 1.00 84.81 102 GLN A CA 1
ATOM 815 C C . GLN A 1 102 ? -5.179 1.151 25.449 1.00 84.81 102 GLN A C 1
ATOM 817 O O . GLN A 1 102 ? -5.055 1.890 24.475 1.00 84.81 102 GLN A O 1
ATOM 822 N N . LYS A 1 103 ? -4.259 1.131 26.425 1.00 88.50 103 LYS A N 1
ATOM 823 C CA . LYS A 1 103 ? -3.022 1.935 26.401 1.00 88.50 103 LYS A CA 1
ATOM 824 C C . LYS A 1 103 ? -2.135 1.635 25.179 1.00 88.50 103 LYS A C 1
ATOM 826 O O . LYS A 1 103 ? -1.352 2.489 24.773 1.00 88.50 103 LYS A O 1
ATOM 831 N N . THR A 1 104 ? -2.278 0.465 24.552 1.00 88.81 104 THR A N 1
ATOM 832 C CA . THR A 1 104 ? -1.542 0.092 23.330 1.00 88.81 104 THR A CA 1
ATOM 833 C C . THR A 1 104 ? -1.975 0.870 22.080 1.00 88.81 104 THR A C 1
ATOM 835 O O . THR A 1 104 ? -1.236 0.890 21.096 1.00 88.81 104 THR A O 1
ATOM 838 N N . LEU A 1 105 ? -3.071 1.640 22.128 1.00 88.69 105 LEU A N 1
ATOM 839 C CA . LEU A 1 105 ? -3.406 2.609 21.071 1.00 88.69 105 LEU A CA 1
ATOM 840 C C . LEU A 1 105 ? -2.339 3.703 20.908 1.00 88.69 105 LEU A C 1
ATOM 842 O O . LEU A 1 105 ? -2.154 4.231 19.808 1.00 88.69 105 LEU A O 1
ATOM 846 N N . VAL A 1 106 ? -1.590 4.014 21.973 1.00 90.69 106 VAL A N 1
ATOM 847 C CA . VAL A 1 106 ? -0.439 4.925 21.889 1.00 90.69 106 VAL A CA 1
ATOM 848 C C . VAL A 1 106 ? 0.644 4.318 20.996 1.00 90.69 106 VAL A C 1
ATOM 850 O O . VAL A 1 106 ? 1.182 5.000 20.130 1.00 90.69 106 VAL A O 1
ATOM 853 N N . LEU A 1 107 ? 0.907 3.015 21.133 1.00 89.00 107 LEU A N 1
ATOM 854 C CA . LEU A 1 107 ? 1.869 2.301 20.293 1.00 89.00 107 LEU A CA 1
ATOM 855 C C . LEU A 1 107 ? 1.420 2.263 18.825 1.00 89.00 107 LEU A C 1
ATOM 857 O O . LEU A 1 107 ? 2.223 2.510 17.927 1.00 89.00 107 LEU A O 1
ATOM 861 N N . SER A 1 108 ? 0.127 2.040 18.579 1.00 90.25 108 SER A N 1
ATOM 862 C CA . SER A 1 108 ? -0.452 2.130 17.229 1.00 90.25 108 SER A CA 1
ATOM 863 C C . SER A 1 108 ? -0.236 3.517 16.613 1.00 90.25 108 SER A C 1
ATOM 865 O O . SER A 1 108 ? 0.206 3.635 15.470 1.00 90.25 108 SER A O 1
ATOM 867 N N . SER A 1 109 ? -0.469 4.574 17.398 1.00 91.69 109 SER A N 1
ATOM 868 C CA . SER A 1 109 ? -0.233 5.963 16.986 1.00 91.69 109 SER A CA 1
ATOM 869 C C . SER A 1 109 ? 1.238 6.232 16.655 1.00 91.69 109 SER A C 1
ATOM 871 O O . SER A 1 109 ? 1.523 6.935 15.687 1.00 91.69 109 SER A O 1
ATOM 873 N N . ILE A 1 110 ? 2.180 5.637 17.397 1.00 92.31 110 ILE A N 1
ATOM 874 C CA . ILE A 1 110 ? 3.620 5.740 17.112 1.00 92.31 110 ILE A CA 1
ATOM 875 C C . ILE A 1 110 ? 3.954 5.102 15.759 1.00 92.31 110 ILE A C 1
ATOM 877 O O . ILE A 1 110 ? 4.672 5.713 14.967 1.00 92.31 110 ILE A O 1
ATOM 881 N N . PHE A 1 111 ? 3.415 3.918 15.451 1.00 92.00 111 PHE A N 1
ATOM 882 C CA . PHE A 1 111 ? 3.646 3.265 14.157 1.00 92.00 111 PHE A CA 1
ATOM 883 C C . PHE A 1 111 ? 3.092 4.079 12.981 1.00 92.00 111 PHE A C 1
ATOM 885 O O . PHE A 1 111 ? 3.795 4.273 11.986 1.00 92.00 111 PHE A O 1
ATOM 892 N N . PHE A 1 112 ? 1.874 4.616 13.099 1.00 92.62 112 PHE A N 1
ATOM 893 C CA . PHE A 1 112 ? 1.308 5.491 12.067 1.00 92.62 112 PHE A CA 1
ATOM 894 C C . PHE A 1 112 ? 2.086 6.804 11.935 1.00 92.62 112 PHE A C 1
ATOM 896 O O . PHE A 1 112 ? 2.379 7.235 10.819 1.00 92.62 112 PHE A O 1
ATOM 903 N N . GLY A 1 113 ? 2.497 7.407 13.053 1.00 91.69 113 GLY A N 1
ATOM 904 C CA . GLY A 1 113 ? 3.355 8.591 13.062 1.00 91.69 113 GLY A CA 1
ATOM 905 C C . GLY A 1 113 ? 4.695 8.337 12.372 1.00 91.69 113 GLY A C 1
ATOM 906 O O . GLY A 1 113 ? 5.117 9.131 11.534 1.00 91.69 113 GLY A O 1
ATOM 907 N N . TYR A 1 114 ? 5.333 7.196 12.644 1.00 91.94 114 TYR A N 1
ATOM 908 C CA . TYR A 1 114 ? 6.562 6.784 11.968 1.00 91.94 114 TYR A CA 1
ATOM 909 C C . TYR A 1 114 ? 6.361 6.634 10.455 1.00 91.94 114 TYR A C 1
ATOM 911 O O . TYR A 1 114 ? 7.149 7.182 9.683 1.00 91.94 114 TYR A O 1
ATOM 919 N N . ALA A 1 115 ? 5.285 5.969 10.019 1.00 90.38 115 ALA A N 1
ATOM 920 C CA . ALA A 1 115 ? 4.953 5.827 8.600 1.00 90.38 115 ALA A CA 1
ATOM 921 C C . ALA A 1 115 ? 4.813 7.195 7.904 1.00 90.38 115 ALA A C 1
ATOM 923 O O . ALA A 1 115 ? 5.380 7.404 6.830 1.00 90.38 115 ALA A O 1
ATOM 924 N N . ILE A 1 116 ? 4.131 8.153 8.544 1.00 91.25 116 ILE A N 1
ATOM 925 C CA . ILE A 1 116 ? 3.978 9.527 8.042 1.00 91.25 116 ILE A CA 1
ATOM 926 C C . ILE A 1 116 ? 5.333 10.252 7.999 1.00 91.25 116 ILE A C 1
ATOM 928 O O . ILE A 1 116 ? 5.651 10.915 7.011 1.00 91.25 116 ILE A O 1
ATOM 932 N N . ILE A 1 117 ? 6.173 10.114 9.027 1.00 91.12 117 ILE A N 1
ATOM 933 C CA . ILE A 1 117 ? 7.504 10.740 9.054 1.00 91.12 117 ILE A CA 1
ATOM 934 C C . ILE A 1 117 ? 8.376 10.216 7.906 1.00 91.12 117 ILE A C 1
ATOM 936 O O . ILE A 1 117 ? 8.992 11.016 7.198 1.00 91.12 117 ILE A O 1
ATOM 940 N N . VAL A 1 118 ? 8.417 8.897 7.694 1.00 87.50 118 VAL A N 1
ATOM 941 C CA . VAL A 1 118 ? 9.183 8.277 6.599 1.00 87.50 118 VAL A CA 1
ATOM 942 C C . VAL A 1 118 ? 8.643 8.725 5.241 1.00 87.50 118 VAL A C 1
ATOM 944 O O . VAL A 1 118 ? 9.426 9.081 4.357 1.00 87.50 118 VAL A O 1
ATOM 947 N N . LEU A 1 119 ? 7.318 8.792 5.089 1.00 88.06 119 LEU A N 1
ATOM 948 C CA . LEU A 1 119 ? 6.667 9.295 3.883 1.00 88.06 119 LEU A CA 1
ATOM 949 C C . LEU A 1 119 ? 7.143 10.722 3.541 1.00 88.06 119 LEU A C 1
ATOM 951 O O . LEU A 1 119 ? 7.593 10.980 2.425 1.00 88.06 119 LEU A O 1
ATOM 955 N N . TYR A 1 120 ? 7.106 11.656 4.491 1.00 86.94 120 TYR A N 1
ATOM 956 C CA . TYR A 1 120 ? 7.464 13.052 4.210 1.00 86.94 120 TYR A CA 1
ATOM 957 C C . TYR A 1 120 ? 8.973 13.307 4.113 1.00 86.94 120 TYR A C 1
ATOM 959 O O . TYR A 1 120 ? 9.385 14.150 3.314 1.00 86.94 120 TYR A O 1
ATOM 967 N N . LYS A 1 121 ? 9.803 12.607 4.899 1.00 83.50 121 LYS A N 1
ATOM 968 C CA . LYS A 1 121 ? 11.260 12.821 4.910 1.00 83.50 121 LYS A CA 1
ATOM 969 C C . LYS A 1 121 ? 11.978 12.055 3.803 1.00 83.50 121 LYS A C 1
ATOM 971 O O . LYS A 1 121 ? 12.766 12.642 3.063 1.00 83.50 121 LYS A O 1
ATOM 976 N N . GLU A 1 122 ? 11.717 10.755 3.685 1.00 79.38 122 GLU A N 1
ATOM 977 C CA . GLU A 1 122 ? 12.443 9.874 2.764 1.00 79.38 122 GLU A CA 1
ATOM 978 C C . GLU A 1 122 ? 11.723 9.754 1.417 1.00 79.38 122 GLU A C 1
ATOM 980 O O . GLU A 1 122 ? 12.354 9.876 0.371 1.00 79.38 122 GLU A O 1
ATOM 985 N N . PHE A 1 123 ? 10.403 9.552 1.419 1.00 76.50 123 PHE A N 1
ATOM 986 C CA . PHE A 1 123 ? 9.676 9.164 0.207 1.00 76.50 123 PHE A CA 1
ATOM 987 C C . PHE A 1 123 ? 9.356 10.342 -0.733 1.00 76.50 123 PHE A C 1
ATOM 989 O O . PHE A 1 123 ? 9.370 10.175 -1.956 1.00 76.50 123 PHE A O 1
ATOM 996 N N . ARG A 1 124 ? 9.145 11.552 -0.190 1.00 76.38 124 ARG A N 1
ATOM 997 C CA . ARG A 1 124 ? 8.861 12.778 -0.969 1.00 76.38 124 ARG A CA 1
ATOM 998 C C . ARG A 1 124 ? 9.896 13.081 -2.052 1.00 76.38 124 ARG A C 1
ATOM 1000 O O . ARG A 1 124 ? 9.533 13.577 -3.110 1.00 76.38 124 ARG A O 1
ATOM 1007 N N . HIS A 1 125 ? 11.164 12.780 -1.794 1.00 68.56 125 HIS A N 1
ATOM 1008 C CA . HIS A 1 125 ? 12.264 13.091 -2.709 1.00 68.56 125 HIS A CA 1
ATOM 1009 C C . HIS A 1 125 ? 12.476 12.023 -3.789 1.00 68.56 125 HIS A C 1
ATOM 1011 O O . HIS A 1 125 ? 13.174 12.272 -4.767 1.00 68.56 125 HIS A O 1
ATOM 1017 N N . VAL A 1 126 ? 11.892 10.836 -3.611 1.00 67.19 126 VAL A N 1
ATOM 1018 C CA . VAL A 1 126 ? 12.146 9.669 -4.469 1.00 67.19 126 VAL A CA 1
ATOM 1019 C C . VAL A 1 126 ? 10.998 9.439 -5.455 1.00 67.19 126 VAL A C 1
ATOM 1021 O O . VAL A 1 126 ? 11.222 8.965 -6.568 1.00 67.19 126 VAL A O 1
ATOM 1024 N N . SER A 1 127 ? 9.763 9.786 -5.080 1.00 69.75 127 SER A N 1
ATOM 1025 C CA . SER A 1 127 ? 8.577 9.527 -5.901 1.00 69.75 127 SER A CA 1
ATOM 1026 C C . SER A 1 127 ? 8.133 10.744 -6.708 1.00 69.75 127 SER A C 1
ATOM 1028 O O . SER A 1 127 ? 7.753 11.763 -6.133 1.00 69.75 127 SER A O 1
ATOM 1030 N N . LYS A 1 128 ? 8.048 10.605 -8.039 1.00 71.12 128 LYS A N 1
ATOM 1031 C CA . LYS A 1 128 ? 7.313 11.569 -8.883 1.00 71.12 128 LYS A CA 1
ATOM 1032 C C . LYS A 1 128 ? 5.805 11.560 -8.600 1.00 71.12 128 LYS A C 1
ATOM 1034 O O . LYS A 1 128 ? 5.148 12.573 -8.805 1.00 71.12 128 LYS A O 1
ATOM 1039 N N . ASP A 1 129 ? 5.277 10.457 -8.069 1.00 77.62 129 ASP A N 1
ATOM 1040 C CA . ASP A 1 129 ? 3.856 10.283 -7.747 1.00 77.62 129 ASP A CA 1
ATOM 1041 C C . ASP A 1 129 ? 3.577 10.392 -6.242 1.00 77.62 129 ASP A C 1
ATOM 1043 O O . ASP A 1 129 ? 2.659 9.763 -5.717 1.00 77.62 129 ASP A O 1
ATOM 1047 N N . PHE A 1 130 ? 4.358 11.211 -5.527 1.00 81.94 130 PHE A N 1
ATOM 1048 C CA . PHE A 1 130 ? 4.246 11.398 -4.077 1.00 81.94 130 PHE A CA 1
ATOM 1049 C C . PHE A 1 130 ? 2.807 11.632 -3.593 1.00 81.94 130 PHE A C 1
ATOM 1051 O O . PHE A 1 130 ? 2.407 11.044 -2.591 1.00 81.94 130 PHE A O 1
ATOM 1058 N N . ASN A 1 131 ? 2.015 12.432 -4.315 1.00 84.69 131 ASN A N 1
ATOM 1059 C CA . ASN A 1 131 ? 0.637 12.747 -3.931 1.00 84.69 131 ASN A CA 1
ATOM 1060 C C . ASN A 1 131 ? -0.260 11.502 -3.852 1.00 84.69 131 ASN A C 1
ATOM 1062 O O . ASN A 1 131 ? -1.028 11.382 -2.903 1.00 84.69 131 ASN A O 1
ATOM 1066 N N . ALA A 1 132 ? -0.122 10.554 -4.783 1.00 84.88 132 ALA A N 1
ATOM 1067 C CA . ALA A 1 132 ? -0.908 9.322 -4.766 1.00 84.88 132 ALA A CA 1
ATOM 1068 C C . ALA A 1 132 ? -0.558 8.460 -3.544 1.00 84.88 132 ALA A C 1
ATOM 1070 O O . ALA A 1 132 ? -1.437 7.994 -2.825 1.00 84.88 132 ALA A O 1
ATOM 1071 N N . TYR A 1 133 ? 0.733 8.303 -3.247 1.00 85.25 133 TYR A N 1
ATOM 1072 C CA . TYR A 1 133 ? 1.177 7.550 -2.072 1.00 85.25 133 TYR A CA 1
ATOM 1073 C C . TYR A 1 133 ? 0.802 8.235 -0.757 1.00 85.25 133 TYR A C 1
ATOM 1075 O O . TYR A 1 133 ? 0.400 7.567 0.193 1.00 85.25 133 TYR A O 1
ATOM 1083 N N . ARG A 1 134 ? 0.896 9.566 -0.705 1.00 89.06 134 ARG A N 1
ATOM 1084 C CA . ARG A 1 134 ? 0.459 10.369 0.435 1.00 89.06 134 ARG A CA 1
ATOM 1085 C C . ARG A 1 134 ? -1.015 10.124 0.727 1.00 89.06 134 ARG A C 1
ATOM 1087 O O . ARG A 1 134 ? -1.363 9.786 1.856 1.00 89.06 134 ARG A O 1
ATOM 1094 N N . ASP A 1 135 ? -1.855 10.258 -0.291 1.00 87.56 135 ASP A N 1
ATOM 1095 C CA . ASP A 1 135 ? -3.297 10.094 -0.145 1.00 87.56 135 ASP A CA 1
ATOM 1096 C C . ASP A 1 135 ? -3.649 8.656 0.247 1.00 87.56 135 ASP A C 1
ATOM 1098 O O . ASP A 1 135 ? -4.487 8.466 1.122 1.00 87.56 135 ASP A O 1
ATOM 1102 N N . LEU A 1 136 ? -2.952 7.649 -0.294 1.00 88.19 136 LEU A N 1
ATOM 1103 C CA . LEU A 1 136 ? -3.131 6.250 0.107 1.00 88.19 136 LEU A CA 1
ATOM 1104 C C . LEU A 1 136 ? -2.839 6.032 1.601 1.00 88.19 136 LEU A C 1
ATOM 1106 O O . LEU A 1 136 ? -3.635 5.401 2.297 1.00 88.19 136 LEU A O 1
ATOM 1110 N N . VAL A 1 137 ? -1.721 6.563 2.108 1.00 91.00 137 VAL A N 1
ATOM 1111 C CA . VAL A 1 137 ? -1.345 6.437 3.527 1.00 91.00 137 VAL A CA 1
ATOM 1112 C C . VAL A 1 137 ? -2.365 7.141 4.424 1.00 91.00 137 VAL A C 1
ATOM 1114 O O . VAL A 1 137 ? -2.804 6.558 5.413 1.00 91.00 137 VAL A O 1
ATOM 1117 N N . PHE A 1 138 ? -2.793 8.360 4.081 1.00 91.38 138 PHE A N 1
ATOM 1118 C CA . PHE A 1 138 ? -3.802 9.072 4.872 1.00 91.38 138 PHE A CA 1
ATOM 1119 C C . PHE A 1 138 ? -5.174 8.405 4.821 1.00 91.38 138 PHE A C 1
ATOM 1121 O O . PHE A 1 138 ? -5.824 8.307 5.860 1.00 91.38 138 PHE A O 1
ATOM 1128 N N . MET A 1 139 ? -5.603 7.906 3.658 1.00 89.88 139 MET A N 1
ATOM 1129 C CA . MET A 1 139 ? -6.839 7.130 3.541 1.00 89.88 139 MET A CA 1
ATOM 1130 C C . MET A 1 139 ? -6.785 5.885 4.425 1.00 89.88 139 MET A C 1
ATOM 1132 O O . MET A 1 139 ? -7.752 5.600 5.122 1.00 89.88 139 MET A O 1
ATOM 1136 N N . TYR A 1 140 ? -5.653 5.178 4.455 1.00 90.69 140 TYR A N 1
ATOM 1137 C CA . TYR A 1 140 ? -5.471 4.005 5.306 1.00 90.69 140 TYR A CA 1
ATOM 1138 C C . TYR A 1 140 ? -5.520 4.350 6.800 1.00 90.69 140 TYR A C 1
ATOM 1140 O O . TYR A 1 140 ? -6.290 3.749 7.549 1.00 90.69 140 TYR A O 1
ATOM 1148 N N . VAL A 1 141 ? -4.738 5.341 7.241 1.00 92.31 141 VAL A N 1
ATOM 1149 C CA . VAL A 1 141 ? -4.712 5.778 8.648 1.00 92.31 141 VAL A CA 1
ATOM 1150 C C . VAL A 1 141 ? -6.090 6.288 9.080 1.00 92.31 141 VAL A C 1
ATOM 1152 O O . VAL A 1 141 ? -6.570 5.930 10.155 1.00 92.31 141 VAL A O 1
ATOM 1155 N N . GLY A 1 142 ? -6.761 7.063 8.225 1.00 91.81 142 GLY A N 1
ATOM 1156 C CA . GLY A 1 142 ? -8.126 7.532 8.449 1.00 91.81 142 GLY A CA 1
ATOM 1157 C C . GLY A 1 142 ? -9.128 6.383 8.551 1.00 91.81 142 GLY A C 1
ATOM 1158 O O . GLY A 1 142 ? -9.935 6.369 9.477 1.00 91.81 142 GLY A O 1
ATOM 1159 N N . ALA A 1 143 ? -9.041 5.384 7.667 1.00 90.12 143 ALA A N 1
ATOM 1160 C CA . ALA A 1 143 ? -9.907 4.207 7.703 1.00 90.12 143 ALA A CA 1
ATOM 1161 C C . ALA A 1 143 ? -9.761 3.434 9.013 1.00 90.12 143 ALA A C 1
ATOM 1163 O O . ALA A 1 143 ? -10.756 3.139 9.673 1.00 90.12 143 ALA A O 1
ATOM 1164 N N . VAL A 1 144 ? -8.520 3.159 9.422 1.00 90.38 144 VAL A N 1
ATOM 1165 C CA . VAL A 1 144 ? -8.227 2.473 10.686 1.00 90.38 144 VAL A CA 1
ATOM 1166 C C . VAL A 1 144 ? -8.753 3.293 11.865 1.00 90.38 144 VAL A C 1
ATOM 1168 O O . VAL A 1 144 ? -9.362 2.727 12.772 1.00 90.38 144 VAL A O 1
ATOM 1171 N N . GLY A 1 145 ? -8.592 4.619 11.842 1.00 90.19 145 GLY A N 1
ATOM 1172 C CA . GLY A 1 145 ? -9.136 5.519 12.860 1.00 90.19 145 GLY A CA 1
ATOM 1173 C C . GLY A 1 145 ? -10.661 5.442 12.970 1.00 90.19 145 GLY A C 1
ATOM 1174 O O . GLY A 1 145 ? -11.185 5.234 14.064 1.00 90.19 145 GLY A O 1
ATOM 1175 N N . VAL A 1 146 ? -11.374 5.533 11.842 1.00 88.56 146 VAL A N 1
ATOM 1176 C CA . VAL A 1 146 ? -12.842 5.411 11.791 1.00 88.56 146 VAL A CA 1
ATOM 1177 C C . VAL A 1 146 ? -13.291 4.048 12.314 1.00 88.56 146 VAL A C 1
ATOM 1179 O O . VAL A 1 146 ? -14.148 3.994 13.194 1.00 88.56 146 VAL A O 1
ATOM 1182 N N . ILE A 1 147 ? -12.679 2.958 11.843 1.00 86.62 147 ILE A N 1
ATOM 1183 C CA . ILE A 1 147 ? -12.990 1.591 12.291 1.00 86.62 147 ILE A CA 1
ATOM 1184 C C . ILE A 1 147 ? -12.760 1.451 13.799 1.00 86.62 147 ILE A C 1
ATOM 1186 O O . ILE A 1 147 ? -13.595 0.875 14.489 1.00 86.62 147 ILE A O 1
ATOM 1190 N N . THR A 1 148 ? -11.674 2.019 14.328 1.00 86.75 148 THR A N 1
ATOM 1191 C CA . THR A 1 148 ? -11.361 1.986 15.765 1.00 86.75 148 THR A CA 1
ATOM 1192 C C . THR A 1 148 ? -12.426 2.705 16.586 1.00 86.75 148 THR A C 1
ATOM 1194 O O . THR A 1 148 ? -12.923 2.156 17.568 1.00 86.75 148 THR A O 1
ATOM 1197 N N . VAL A 1 149 ? -12.813 3.920 16.186 1.00 86.19 149 VAL A N 1
ATOM 1198 C CA . VAL A 1 149 ? -13.854 4.694 16.882 1.00 86.19 149 VAL A CA 1
ATOM 1199 C C . VAL A 1 149 ? -15.186 3.955 16.839 1.00 86.19 149 VAL A C 1
ATOM 1201 O O . VAL A 1 149 ? -15.837 3.811 17.873 1.00 86.19 149 VAL A O 1
ATOM 1204 N N . VAL A 1 150 ? -15.568 3.449 15.666 1.00 82.38 150 VAL A N 1
ATOM 1205 C CA . VAL A 1 150 ? -16.797 2.678 15.471 1.00 82.38 150 VAL A CA 1
ATOM 1206 C C . VAL A 1 150 ? -16.782 1.432 16.352 1.00 82.38 150 VAL A C 1
ATOM 1208 O O . VAL A 1 150 ? -17.728 1.231 17.102 1.00 82.38 150 VAL A O 1
ATOM 1211 N N . ALA A 1 151 ? -15.701 0.653 16.363 1.00 79.06 151 ALA A N 1
ATOM 1212 C CA . ALA A 1 151 ? -15.593 -0.555 17.178 1.00 79.06 151 ALA A CA 1
ATOM 1213 C C . ALA A 1 151 ? -15.678 -0.276 18.689 1.00 79.06 151 ALA A C 1
ATOM 1215 O O . ALA A 1 151 ? -16.349 -1.009 19.411 1.00 79.06 151 ALA A O 1
ATOM 1216 N N . LEU A 1 152 ? -15.054 0.804 19.173 1.00 77.94 152 LEU A N 1
ATOM 1217 C CA . LEU A 1 152 ? -15.068 1.163 20.596 1.00 77.94 152 LEU A CA 1
ATOM 1218 C C . LEU A 1 152 ? -16.384 1.818 21.049 1.00 77.94 152 LEU A C 1
ATOM 1220 O O . LEU A 1 152 ? -16.712 1.767 22.233 1.00 77.94 152 LEU A O 1
ATOM 1224 N N . ARG A 1 153 ? -17.128 2.464 20.141 1.00 76.25 153 ARG A N 1
ATOM 1225 C CA . ARG A 1 153 ? -18.350 3.231 20.461 1.00 76.25 153 ARG A CA 1
ATOM 1226 C C . ARG A 1 153 ? -19.650 2.557 20.018 1.00 76.25 153 ARG A C 1
ATOM 1228 O O . ARG A 1 153 ? -20.707 2.928 20.527 1.00 76.25 153 ARG A O 1
ATOM 1235 N N . LEU A 1 154 ? -19.603 1.559 19.136 1.00 67.25 154 LEU A N 1
ATOM 1236 C CA . LEU A 1 154 ? -20.759 0.776 18.672 1.00 67.25 154 LEU A CA 1
ATOM 1237 C C . LEU A 1 154 ? -21.663 0.271 19.808 1.00 67.25 154 LEU A C 1
ATOM 1239 O O . LEU A 1 154 ? -22.873 0.478 19.702 1.00 67.25 154 LEU A O 1
ATOM 1243 N N . PRO A 1 155 ? -21.131 -0.295 20.915 1.00 61.06 155 PRO A N 1
ATOM 1244 C CA . PRO A 1 155 ? -21.968 -0.762 22.023 1.00 61.06 155 PRO A CA 1
ATOM 1245 C C . PRO A 1 155 ? -22.805 0.351 22.669 1.00 61.06 155 PRO A C 1
ATOM 1247 O O . PRO A 1 155 ? -23.875 0.085 23.205 1.00 61.06 155 PRO A O 1
ATOM 1250 N N . SER A 1 156 ? -22.333 1.601 22.604 1.00 58.09 156 SER A 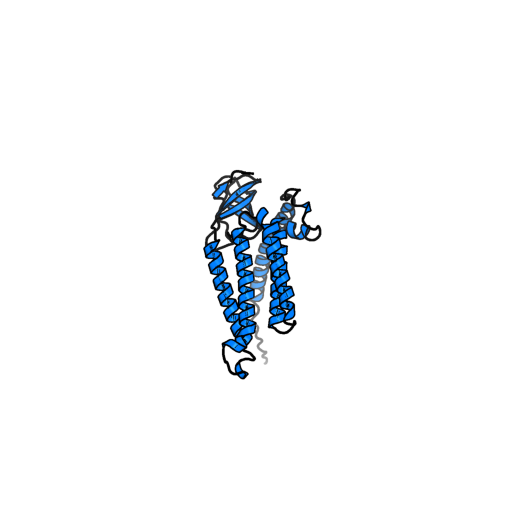N 1
ATOM 1251 C CA . SER A 1 156 ? -23.014 2.780 23.159 1.00 58.09 156 SER A CA 1
ATOM 1252 C C . SER A 1 156 ? -23.915 3.521 22.165 1.00 58.09 156 SER A C 1
ATOM 1254 O O . SER A 1 156 ? -24.834 4.213 22.585 1.00 58.09 156 SER A O 1
ATOM 1256 N N . LEU A 1 157 ? -23.666 3.393 20.858 1.00 53.53 157 LEU A N 1
ATOM 1257 C CA . LEU A 1 157 ? -24.372 4.150 19.814 1.00 53.53 157 LEU A CA 1
ATOM 1258 C C . LEU A 1 157 ? -25.709 3.527 19.403 1.00 53.53 157 LEU A C 1
ATOM 1260 O O . LEU A 1 157 ? -26.583 4.241 18.926 1.00 53.53 157 LEU A O 1
ATOM 1264 N N . PHE A 1 158 ? -25.865 2.212 19.563 1.00 54.09 158 PHE A N 1
ATOM 1265 C CA . PHE A 1 158 ? -26.978 1.490 18.948 1.00 54.09 158 PHE A CA 1
ATOM 1266 C C . PHE A 1 158 ? -28.092 1.042 19.901 1.00 54.09 158 PHE A C 1
ATOM 1268 O O . PHE A 1 158 ? -29.066 0.489 19.408 1.00 54.09 158 PHE A O 1
ATOM 1275 N N . PHE A 1 159 ? -28.001 1.274 21.222 1.00 52.12 159 PHE A N 1
ATOM 1276 C CA . PHE A 1 159 ? -29.040 0.865 22.196 1.00 52.12 159 PHE A CA 1
ATOM 1277 C C . PHE A 1 159 ? -29.578 -0.570 21.962 1.00 52.12 159 PHE A C 1
ATOM 1279 O O . PHE A 1 159 ? -30.735 -0.872 22.245 1.00 52.12 159 PHE A O 1
ATOM 1286 N N . LEU A 1 160 ? -28.756 -1.471 21.410 1.00 50.69 160 LEU A N 1
ATOM 1287 C CA . LEU A 1 160 ? -29.196 -2.826 21.099 1.00 50.69 160 LEU A CA 1
ATOM 1288 C C . LEU A 1 160 ? -29.195 -3.664 22.392 1.00 50.69 160 LEU A C 1
ATOM 1290 O O . LEU A 1 160 ? -28.270 -3.543 23.203 1.00 50.69 160 LEU A O 1
ATOM 1294 N N . PRO A 1 161 ? -30.197 -4.537 22.596 1.00 50.19 161 PRO A N 1
ATOM 1295 C CA . PRO A 1 161 ? -30.263 -5.397 23.771 1.00 50.19 161 PRO A CA 1
ATOM 1296 C C . PRO A 1 161 ? -29.027 -6.307 23.851 1.00 50.19 161 PRO A C 1
ATOM 1298 O O . PRO A 1 161 ? -28.644 -6.938 22.863 1.00 50.19 161 PRO A O 1
ATOM 1301 N N . ARG A 1 162 ? -28.424 -6.388 25.050 1.00 49.69 162 ARG A N 1
ATOM 1302 C CA . ARG A 1 162 ? -27.154 -7.092 25.348 1.00 49.69 162 ARG A CA 1
ATOM 1303 C C . ARG A 1 162 ? -27.065 -8.516 24.781 1.00 49.69 162 ARG A C 1
ATOM 1305 O O . ARG A 1 162 ? -25.980 -8.941 24.416 1.00 49.69 162 ARG A O 1
ATOM 1312 N N . ASN A 1 163 ? -28.193 -9.210 24.637 1.00 47.94 163 ASN A N 1
ATOM 1313 C CA . ASN A 1 163 ? -28.240 -10.627 24.263 1.00 47.94 163 ASN A CA 1
ATOM 1314 C C . ASN A 1 163 ? -28.050 -10.882 22.754 1.00 47.94 163 ASN A C 1
ATOM 1316 O O . ASN A 1 163 ? -27.647 -11.972 22.368 1.00 47.94 163 ASN A O 1
ATOM 1320 N N . LEU A 1 164 ? -28.306 -9.889 21.889 1.00 46.59 164 LEU A N 1
ATOM 1321 C CA . LEU A 1 164 ? -27.947 -9.964 20.462 1.00 46.59 164 LEU A CA 1
ATOM 1322 C C . LEU A 1 164 ? -26.501 -9.478 20.227 1.00 46.59 164 LEU A C 1
ATOM 1324 O O . LEU A 1 164 ? -25.905 -9.734 19.185 1.00 46.59 164 LEU A O 1
ATOM 1328 N N . LEU A 1 165 ? -25.940 -8.771 21.213 1.00 48.47 165 LEU A N 1
ATOM 1329 C CA . LEU A 1 165 ? -24.709 -7.988 21.133 1.00 48.47 165 LEU A CA 1
ATOM 1330 C C . LEU A 1 165 ? -23.425 -8.782 21.416 1.00 48.47 165 LEU A C 1
ATOM 1332 O O . LEU A 1 165 ? -22.346 -8.204 21.337 1.00 48.47 165 LEU A O 1
ATOM 1336 N N . GLU A 1 166 ? -23.508 -10.070 21.747 1.00 53.84 166 GLU A N 1
ATOM 1337 C CA . GLU A 1 166 ? -22.317 -10.897 22.009 1.00 53.84 166 GLU A CA 1
ATOM 1338 C C . GLU A 1 166 ? -21.731 -11.520 20.728 1.00 53.84 166 GLU A C 1
ATOM 1340 O O . GLU A 1 166 ? -20.534 -11.784 20.668 1.00 53.84 166 GLU A O 1
ATOM 1345 N N . VAL A 1 167 ? -22.532 -11.671 19.663 1.00 51.88 167 VAL A N 1
ATOM 1346 C CA . VAL A 1 167 ? -22.091 -12.235 18.365 1.00 51.88 167 VAL A CA 1
ATOM 1347 C C . VAL A 1 167 ? -22.135 -11.198 17.227 1.00 51.88 167 VAL A C 1
ATOM 1349 O O . VAL A 1 167 ? -21.328 -11.248 16.299 1.00 51.88 167 VAL A O 1
ATOM 1352 N N . PHE A 1 168 ? -23.005 -10.183 17.314 1.00 54.59 168 PHE A N 1
ATOM 1353 C CA . PHE A 1 168 ? -23.163 -9.148 16.280 1.00 54.59 168 PHE A CA 1
ATOM 1354 C C . PHE A 1 168 ? -22.144 -7.984 16.211 1.00 54.59 168 PHE A C 1
ATOM 1356 O O . PHE A 1 168 ? -22.086 -7.358 15.146 1.00 54.59 168 PHE A O 1
ATOM 1363 N N . PRO A 1 169 ? -21.333 -7.629 17.233 1.00 64.75 169 PRO A N 1
ATOM 1364 C CA . PRO A 1 169 ? -20.554 -6.391 17.181 1.00 64.75 169 PRO A CA 1
ATOM 1365 C C . PRO A 1 169 ? -19.419 -6.494 16.156 1.00 64.75 169 PRO A C 1
ATOM 1367 O O . PRO A 1 169 ? -19.158 -5.535 15.433 1.00 64.75 169 PRO A O 1
ATOM 1370 N N . LEU A 1 170 ? -18.815 -7.678 16.003 1.00 66.75 170 LEU A N 1
ATOM 1371 C CA . LEU A 1 170 ? -17.825 -7.927 14.954 1.00 66.75 170 LEU A CA 1
ATOM 1372 C C . LEU A 1 170 ? -18.439 -7.909 13.554 1.00 66.75 170 LEU A C 1
ATOM 1374 O O . LEU A 1 170 ? -17.819 -7.372 12.644 1.00 66.75 170 LEU A O 1
ATOM 1378 N N . ALA A 1 171 ? -19.650 -8.444 13.371 1.00 71.00 171 ALA A N 1
ATOM 1379 C CA . ALA A 1 171 ? -20.317 -8.432 12.069 1.00 71.00 171 ALA A CA 1
ATOM 1380 C C . ALA A 1 171 ? -20.609 -6.997 11.597 1.00 71.00 171 ALA A C 1
ATOM 1382 O O . ALA A 1 171 ? -20.331 -6.658 10.448 1.00 71.00 171 ALA A O 1
ATOM 1383 N N . GLY A 1 172 ? -21.084 -6.125 12.496 1.00 73.19 172 GLY A N 1
ATOM 1384 C CA . GLY A 1 172 ? -21.292 -4.705 12.199 1.00 73.19 172 GLY A CA 1
ATOM 1385 C C . GLY A 1 172 ? -19.990 -3.977 11.850 1.00 73.19 172 GLY A C 1
ATOM 1386 O O . GLY A 1 172 ? -19.920 -3.289 10.831 1.00 73.19 172 GLY A O 1
ATOM 1387 N N . VAL A 1 173 ? -18.930 -4.187 12.641 1.00 76.56 173 VAL A N 1
ATOM 1388 C CA . VAL A 1 173 ? -17.593 -3.639 12.350 1.00 76.56 173 VAL A CA 1
ATOM 1389 C C . VAL A 1 173 ? -17.072 -4.147 11.004 1.00 76.56 173 VAL A C 1
ATOM 1391 O O . VAL A 1 173 ? -16.536 -3.355 10.232 1.00 76.56 173 VAL A O 1
ATOM 1394 N N . LEU A 1 174 ? -17.259 -5.430 10.682 1.00 79.38 174 LEU A N 1
ATOM 1395 C CA . LEU A 1 174 ? -16.849 -6.021 9.406 1.00 79.38 174 LEU A CA 1
ATOM 1396 C C . LEU A 1 174 ? -17.590 -5.394 8.223 1.00 79.38 174 LEU A C 1
ATOM 1398 O O . LEU A 1 174 ? -16.941 -5.000 7.258 1.00 79.38 174 LEU A O 1
ATOM 1402 N N . ILE A 1 175 ? -18.915 -5.243 8.299 1.00 81.19 175 ILE A N 1
ATOM 1403 C CA . ILE A 1 175 ? -19.711 -4.629 7.224 1.00 81.19 175 ILE A CA 1
ATOM 1404 C C . ILE A 1 175 ? -19.255 -3.187 6.983 1.00 81.19 175 ILE A C 1
ATOM 1406 O O . ILE A 1 175 ? -18.964 -2.818 5.844 1.00 81.19 175 ILE A O 1
ATOM 1410 N N . VAL A 1 176 ? -19.128 -2.385 8.046 1.00 82.06 176 VAL A N 1
ATOM 1411 C CA . VAL A 1 176 ? -18.649 -0.997 7.946 1.00 82.06 176 VAL A CA 1
ATOM 1412 C C . VAL A 1 176 ? -17.236 -0.950 7.365 1.00 82.06 176 VAL A C 1
ATOM 1414 O O . VAL A 1 176 ? -16.968 -0.138 6.482 1.00 82.06 176 VAL A O 1
ATOM 1417 N N . SER A 1 177 ? -16.349 -1.847 7.801 1.00 81.38 177 SER A N 1
ATOM 1418 C CA . SER A 1 177 ? -14.972 -1.925 7.301 1.00 81.38 177 SER A CA 1
ATOM 1419 C C . SER A 1 177 ? -14.933 -2.258 5.811 1.00 81.38 177 SER A C 1
ATOM 1421 O O . SER A 1 177 ? -14.238 -1.586 5.056 1.00 81.38 177 SER A O 1
ATOM 1423 N N . VAL A 1 178 ? -15.713 -3.246 5.359 1.00 86.00 178 VAL A N 1
ATOM 1424 C CA . VAL A 1 178 ? -15.783 -3.636 3.943 1.00 86.00 178 VAL A CA 1
ATOM 1425 C C . VAL A 1 178 ? -16.322 -2.489 3.090 1.00 86.00 178 VAL A C 1
ATOM 1427 O O . VAL A 1 178 ? -15.701 -2.139 2.086 1.00 86.00 178 VAL A O 1
ATOM 1430 N N . LEU A 1 179 ? -17.430 -1.861 3.496 1.00 85.56 179 LEU A N 1
ATOM 1431 C CA . LEU A 1 179 ? -18.009 -0.725 2.772 1.00 85.56 179 LEU A CA 1
ATOM 1432 C C . LEU A 1 179 ? -17.032 0.452 2.689 1.00 85.56 179 LEU A C 1
ATOM 1434 O O . LEU A 1 179 ? -16.870 1.048 1.621 1.00 85.56 179 LEU A O 1
ATOM 1438 N N . LEU A 1 180 ? -16.340 0.756 3.788 1.00 87.38 180 LEU A N 1
ATOM 1439 C CA . LEU A 1 180 ? -15.337 1.813 3.838 1.00 87.38 180 LEU A CA 1
ATOM 1440 C C . LEU A 1 180 ? -14.144 1.495 2.927 1.00 87.38 180 LEU A C 1
ATOM 1442 O O . LEU A 1 180 ? -13.745 2.343 2.132 1.00 87.38 180 LEU A O 1
ATOM 1446 N N . CYS A 1 181 ? -13.613 0.270 2.976 1.00 86.62 181 CYS A N 1
ATOM 1447 C CA . CYS A 1 181 ? -12.516 -0.167 2.113 1.00 86.62 181 CYS A CA 1
ATOM 1448 C C . CYS A 1 181 ? -12.882 -0.087 0.627 1.00 86.62 181 CYS A C 1
ATOM 1450 O O . CYS A 1 181 ? -12.092 0.424 -0.167 1.00 86.62 181 CYS A O 1
ATOM 1452 N N . VAL A 1 182 ? -14.080 -0.543 0.246 1.00 87.25 182 VAL A N 1
ATOM 1453 C CA . VAL A 1 182 ? -14.566 -0.451 -1.139 1.00 87.25 182 VAL A CA 1
ATOM 1454 C C . VAL A 1 182 ? -14.698 1.012 -1.564 1.00 87.25 182 VAL A C 1
ATOM 1456 O O . VAL A 1 182 ? -14.212 1.386 -2.631 1.00 87.25 182 VAL A O 1
ATOM 1459 N N . SER A 1 183 ? -15.285 1.858 -0.716 1.00 87.31 183 SER A N 1
ATOM 1460 C CA . SER A 1 183 ? -15.481 3.284 -1.005 1.00 87.31 183 SER A CA 1
ATOM 1461 C C . SER A 1 183 ? -14.152 4.019 -1.186 1.00 87.31 183 SER A C 1
ATOM 1463 O O . SER A 1 183 ? -13.971 4.745 -2.162 1.00 87.31 183 SER A O 1
ATOM 1465 N N . LEU A 1 184 ? -13.187 3.783 -0.294 1.00 87.25 184 LEU A N 1
ATOM 1466 C CA . LEU A 1 184 ? -11.851 4.375 -0.377 1.00 87.25 184 LEU A CA 1
ATOM 1467 C C . LEU A 1 184 ? -11.071 3.869 -1.590 1.00 87.25 184 LEU A C 1
ATOM 1469 O O . LEU A 1 184 ? -10.390 4.656 -2.242 1.00 87.25 184 LEU A O 1
ATOM 1473 N N . PHE A 1 185 ? -11.196 2.588 -1.941 1.00 84.44 185 PHE A N 1
ATOM 1474 C CA . PHE A 1 185 ? -10.570 2.043 -3.144 1.00 84.44 185 PHE A CA 1
ATOM 1475 C C . PHE A 1 185 ? -11.113 2.702 -4.419 1.00 84.44 185 PHE A C 1
ATOM 1477 O O . PHE A 1 185 ? -10.340 3.078 -5.305 1.00 84.44 185 PHE A O 1
ATOM 1484 N N . LEU A 1 186 ? -12.433 2.882 -4.509 1.00 84.88 186 LEU A N 1
ATOM 1485 C CA . LEU A 1 186 ? -13.065 3.572 -5.634 1.00 84.88 186 LEU A CA 1
ATOM 1486 C C . LEU A 1 186 ? -12.654 5.047 -5.692 1.00 84.88 186 LEU A C 1
ATOM 1488 O O . LEU A 1 186 ? -12.305 5.532 -6.768 1.00 84.88 186 LEU A O 1
ATOM 1492 N N . LEU A 1 187 ? -12.624 5.733 -4.546 1.00 86.12 187 LEU A N 1
ATOM 1493 C CA . LEU A 1 187 ? -12.170 7.119 -4.438 1.00 86.12 187 LEU A CA 1
ATOM 1494 C C . LEU A 1 187 ? -10.711 7.268 -4.884 1.00 86.12 187 LEU A C 1
ATOM 1496 O O . LEU A 1 187 ? -10.395 8.135 -5.696 1.00 86.12 187 LEU A O 1
ATOM 1500 N N . PHE A 1 188 ? -9.827 6.392 -4.407 1.00 83.38 188 PHE A N 1
ATOM 1501 C CA . PHE A 1 188 ? -8.421 6.380 -4.793 1.00 83.38 188 PHE A CA 1
ATOM 1502 C C . PHE A 1 188 ? -8.255 6.186 -6.302 1.00 83.38 188 PHE A C 1
ATOM 1504 O O . PHE A 1 188 ? -7.528 6.933 -6.961 1.00 83.38 188 PHE A O 1
ATOM 1511 N N . LYS A 1 189 ? -8.975 5.212 -6.869 1.00 82.31 189 LYS A N 1
ATOM 1512 C CA . LYS A 1 189 ? -8.959 4.943 -8.307 1.00 82.31 189 LYS A CA 1
ATOM 1513 C C . LYS A 1 189 ? -9.476 6.136 -9.109 1.00 82.31 189 LYS A C 1
ATOM 1515 O O . LYS A 1 189 ? -8.915 6.441 -10.154 1.00 82.31 189 LYS A O 1
ATOM 1520 N N . HIS A 1 190 ? -10.508 6.822 -8.630 1.00 82.12 190 HIS A N 1
ATOM 1521 C CA . HIS A 1 190 ? -11.027 8.018 -9.285 1.00 82.12 190 HIS A CA 1
ATOM 1522 C C . HIS A 1 190 ? -10.011 9.172 -9.278 1.00 82.12 190 HIS A C 1
ATOM 1524 O O . HIS A 1 190 ? -9.846 9.846 -10.289 1.00 82.12 190 HIS A O 1
ATOM 1530 N N . LEU A 1 191 ? -9.309 9.385 -8.162 1.00 82.56 191 LEU A N 1
ATOM 1531 C CA . LEU A 1 191 ? -8.380 10.509 -8.003 1.00 82.56 191 LEU A CA 1
ATOM 1532 C C . LEU A 1 191 ? -7.038 10.309 -8.721 1.00 82.56 191 LEU A C 1
ATOM 1534 O O . LEU A 1 191 ? -6.474 11.275 -9.230 1.00 82.56 191 LEU A O 1
ATOM 1538 N N . HIS A 1 192 ? -6.517 9.077 -8.755 1.00 80.56 192 HIS A N 1
ATOM 1539 C CA . HIS A 1 192 ? -5.115 8.824 -9.122 1.00 80.56 192 HIS A CA 1
ATOM 1540 C C . HIS A 1 192 ? -4.912 7.856 -10.296 1.00 80.56 192 HIS A C 1
ATOM 1542 O O . HIS A 1 192 ? -3.768 7.598 -10.673 1.00 80.56 192 HIS A O 1
ATOM 1548 N N . SER A 1 193 ? -5.972 7.311 -10.905 1.00 78.31 193 SER A N 1
ATOM 1549 C CA . SER A 1 193 ? -5.807 6.342 -11.999 1.00 78.31 193 SER A CA 1
ATOM 1550 C C . SER A 1 193 ? -5.230 6.977 -13.269 1.00 78.31 193 SER A C 1
ATOM 1552 O O . SER A 1 193 ? -5.681 8.022 -13.736 1.00 78.31 193 SER A O 1
ATOM 1554 N N . ARG A 1 194 ? -4.244 6.300 -13.868 1.00 80.62 194 ARG A N 1
ATOM 1555 C CA . ARG A 1 194 ? -3.648 6.651 -15.164 1.00 80.62 194 ARG A CA 1
ATOM 1556 C C . ARG A 1 194 ? -3.643 5.453 -16.110 1.00 80.62 194 ARG A C 1
ATOM 1558 O O . ARG A 1 194 ? -3.554 4.305 -15.695 1.00 80.62 194 ARG A O 1
ATOM 1565 N N . GLU A 1 195 ? -3.693 5.737 -17.409 1.00 80.88 195 GLU A N 1
ATOM 1566 C CA . GLU A 1 195 ? -3.657 4.723 -18.481 1.00 80.88 195 GLU A CA 1
ATOM 1567 C C . GLU A 1 195 ? -2.256 4.495 -19.061 1.00 80.88 195 GLU A C 1
ATOM 1569 O O . GLU A 1 195 ? -2.097 3.925 -20.143 1.00 80.88 195 GLU A O 1
ATOM 1574 N N . HIS A 1 196 ? -1.220 4.995 -18.396 1.00 80.69 196 HIS A N 1
ATOM 1575 C CA . HIS A 1 196 ? 0.149 4.862 -18.864 1.00 80.69 196 HIS A CA 1
ATOM 1576 C C . HIS A 1 196 ? 1.106 4.621 -17.709 1.00 80.69 196 HIS A C 1
ATOM 1578 O O . HIS A 1 196 ? 0.888 5.121 -16.611 1.00 80.69 196 HIS A O 1
ATOM 1584 N N . THR A 1 197 ? 2.184 3.903 -18.002 1.00 83.44 197 THR A N 1
ATOM 1585 C CA . THR A 1 197 ? 3.302 3.679 -17.084 1.00 83.44 197 THR A CA 1
ATOM 1586 C C . THR A 1 197 ? 4.630 3.844 -17.821 1.00 83.44 197 THR A C 1
ATOM 1588 O O . THR A 1 197 ? 4.655 4.009 -19.046 1.00 83.44 197 THR A O 1
ATOM 1591 N N . PHE A 1 198 ? 5.741 3.820 -17.093 1.00 83.62 198 PHE A N 1
ATOM 1592 C CA . PHE A 1 198 ? 7.083 3.953 -17.647 1.00 83.62 198 PHE A CA 1
ATOM 1593 C C . PHE A 1 198 ? 7.914 2.708 -17.358 1.00 83.62 198 PHE A C 1
ATOM 1595 O O . PHE A 1 198 ? 7.881 2.151 -16.262 1.00 83.62 198 PHE A O 1
ATOM 1602 N N . GLY A 1 199 ? 8.710 2.297 -18.337 1.00 83.19 199 GLY A N 1
ATOM 1603 C CA . GLY A 1 199 ? 9.634 1.182 -18.185 1.00 83.19 199 GLY A CA 1
ATOM 1604 C C . GLY A 1 199 ? 10.906 1.372 -18.993 1.00 83.19 199 GLY A C 1
ATOM 1605 O O . GLY A 1 199 ? 11.040 2.332 -19.748 1.00 83.19 199 GLY A O 1
ATOM 1606 N N . THR A 1 200 ? 11.850 0.454 -18.829 1.00 83.81 200 THR A N 1
ATOM 1607 C CA . THR A 1 200 ? 13.107 0.433 -19.585 1.00 83.81 200 THR A CA 1
ATOM 1608 C C . THR A 1 200 ? 13.148 -0.792 -20.487 1.00 83.81 200 THR A C 1
ATOM 1610 O O . THR A 1 200 ? 12.939 -1.918 -20.023 1.00 83.81 200 THR A O 1
ATOM 1613 N N . VAL A 1 201 ? 13.420 -0.589 -21.775 1.00 84.69 201 VAL A N 1
ATOM 1614 C CA . VAL A 1 201 ? 13.553 -1.674 -22.753 1.00 84.69 201 VAL A CA 1
ATOM 1615 C C . VAL A 1 201 ? 14.800 -2.486 -22.426 1.00 84.69 201 VAL A C 1
ATOM 1617 O O . VAL A 1 201 ? 15.892 -1.942 -22.295 1.00 84.69 201 VAL A O 1
ATOM 1620 N N . LYS A 1 202 ? 14.656 -3.804 -22.298 1.00 80.81 202 LYS A N 1
ATOM 1621 C CA . LYS A 1 202 ? 15.763 -4.707 -21.961 1.00 80.81 202 LYS A CA 1
ATOM 1622 C C . LYS A 1 202 ? 16.252 -5.499 -23.159 1.00 80.81 202 LYS A C 1
ATOM 1624 O O . LYS A 1 202 ? 17.454 -5.627 -23.362 1.00 80.81 202 LYS A O 1
ATOM 1629 N N . LYS A 1 203 ? 15.325 -6.072 -23.920 1.00 81.38 203 LYS A N 1
ATOM 1630 C CA . LYS A 1 203 ? 15.625 -6.869 -25.111 1.00 81.38 203 LYS A CA 1
ATOM 1631 C C . LYS A 1 203 ? 14.561 -6.623 -26.160 1.00 81.38 203 LYS A C 1
ATOM 1633 O O . LYS A 1 203 ? 13.396 -6.450 -25.818 1.00 81.38 203 LYS A O 1
ATOM 1638 N N . VAL A 1 204 ? 14.975 -6.652 -27.414 1.00 83.81 204 VAL A N 1
ATOM 1639 C CA . VAL A 1 204 ? 14.085 -6.632 -28.572 1.00 83.81 204 VAL A CA 1
ATOM 1640 C C . VAL A 1 204 ? 14.145 -8.024 -29.200 1.00 83.81 204 VAL A C 1
ATOM 1642 O O . VAL A 1 204 ? 15.210 -8.639 -29.237 1.00 83.81 204 VAL A O 1
ATOM 1645 N N . PHE A 1 205 ? 12.995 -8.556 -29.596 1.00 77.62 205 PHE A N 1
ATOM 1646 C CA . PHE A 1 205 ? 12.831 -9.881 -30.183 1.00 77.62 205 PHE A CA 1
ATOM 1647 C C . PHE A 1 205 ? 12.290 -9.777 -31.611 1.00 77.62 205 PHE A C 1
ATOM 1649 O O . PHE A 1 205 ? 11.526 -8.864 -31.931 1.00 77.62 205 PHE A O 1
ATOM 1656 N N . GLY A 1 206 ? 12.654 -10.758 -32.444 1.00 69.25 206 GLY A N 1
ATOM 1657 C CA . GLY A 1 206 ? 12.331 -10.763 -33.873 1.00 69.25 206 GLY A CA 1
ATOM 1658 C C . GLY A 1 206 ? 13.056 -9.648 -34.631 1.00 69.25 206 GLY A C 1
ATOM 1659 O O . GLY A 1 206 ? 14.053 -9.115 -34.148 1.00 69.25 206 GLY A O 1
ATOM 1660 N N . SER A 1 207 ? 12.518 -9.253 -35.786 1.00 72.25 207 SER A N 1
ATOM 1661 C CA . SER A 1 207 ? 13.021 -8.138 -36.610 1.00 72.25 207 SER A CA 1
ATOM 1662 C C . SER A 1 207 ? 12.779 -6.743 -36.006 1.00 72.25 207 SER A C 1
ATOM 1664 O O . SER A 1 207 ? 12.854 -5.752 -36.722 1.00 72.25 207 SER A O 1
ATOM 1666 N N . GLY A 1 208 ? 12.465 -6.641 -34.707 1.00 74.31 208 GLY A N 1
ATOM 1667 C CA . GLY A 1 208 ? 12.209 -5.367 -34.024 1.00 74.31 208 GLY A CA 1
ATOM 1668 C C . GLY A 1 208 ? 10.807 -5.206 -33.433 1.00 74.31 208 GLY A C 1
ATOM 1669 O O . GLY A 1 208 ? 10.600 -4.310 -32.621 1.00 74.31 208 GLY A O 1
ATOM 1670 N N . GLU A 1 209 ? 9.863 -6.085 -33.781 1.00 79.94 209 GLU A N 1
ATOM 1671 C CA . GLU A 1 209 ? 8.421 -5.901 -33.533 1.00 79.94 209 GLU A CA 1
ATOM 1672 C C . GLU A 1 209 ? 7.977 -6.061 -32.072 1.00 79.94 209 GLU A C 1
ATOM 1674 O O . GLU A 1 209 ? 6.925 -5.551 -31.675 1.00 79.94 209 GLU A O 1
ATOM 1679 N N . ARG A 1 210 ? 8.741 -6.789 -31.250 1.00 82.50 210 ARG A N 1
ATOM 1680 C CA . ARG A 1 210 ? 8.407 -7.045 -29.840 1.00 82.50 210 ARG A CA 1
ATOM 1681 C C . ARG A 1 210 ? 9.586 -6.720 -28.944 1.00 82.50 210 ARG A C 1
ATOM 1683 O O . ARG A 1 210 ? 10.728 -6.991 -29.298 1.00 82.50 210 ARG A O 1
ATOM 1690 N N . CYS A 1 211 ? 9.325 -6.208 -27.749 1.00 83.50 211 CYS A N 1
ATOM 1691 C CA . CYS A 1 211 ? 10.363 -5.952 -26.762 1.00 83.50 211 CYS A CA 1
ATOM 1692 C C . CYS A 1 211 ? 9.949 -6.385 -25.351 1.00 83.50 211 CYS A C 1
ATOM 1694 O O . CYS A 1 211 ? 8.771 -6.450 -25.005 1.00 83.50 211 CYS A O 1
ATOM 1696 N N . LEU A 1 212 ? 10.943 -6.733 -24.534 1.00 85.31 212 LEU A N 1
ATOM 1697 C CA . LEU A 1 212 ? 10.786 -6.931 -23.097 1.00 85.31 212 LEU A CA 1
ATOM 1698 C C . LEU A 1 212 ? 11.081 -5.625 -22.398 1.00 85.31 212 LEU A C 1
ATOM 1700 O O . LEU A 1 212 ? 12.197 -5.108 -22.500 1.00 85.31 212 LEU A O 1
ATOM 1704 N N . VAL A 1 213 ? 10.111 -5.145 -21.636 1.00 83.25 213 VAL A N 1
ATOM 1705 C CA . VAL A 1 213 ? 10.238 -3.911 -20.875 1.00 83.25 213 VAL A CA 1
ATOM 1706 C C . VAL A 1 213 ? 10.185 -4.233 -19.392 1.00 83.25 213 VAL A C 1
ATOM 1708 O O . VAL A 1 213 ? 9.293 -4.937 -18.920 1.00 83.25 213 VAL A O 1
ATOM 1711 N N . VAL A 1 214 ? 11.178 -3.735 -18.660 1.00 82.88 214 VAL A N 1
ATOM 1712 C CA . VAL A 1 214 ? 11.203 -3.788 -17.200 1.00 82.88 214 VAL A CA 1
ATOM 1713 C C . VAL A 1 214 ? 10.412 -2.598 -16.689 1.00 82.88 214 VAL A C 1
ATOM 1715 O O . VAL A 1 214 ? 10.765 -1.452 -16.967 1.00 82.88 214 VAL A O 1
ATOM 1718 N N . VAL A 1 215 ? 9.349 -2.874 -15.947 1.00 81.50 215 VAL A N 1
ATOM 1719 C CA . VAL A 1 215 ? 8.462 -1.862 -15.377 1.00 81.50 215 VAL A CA 1
ATOM 1720 C C . VAL A 1 215 ? 8.600 -1.919 -13.863 1.00 81.50 215 VAL A C 1
ATOM 1722 O O . VAL A 1 215 ? 8.572 -3.003 -13.271 1.00 81.50 215 VAL A O 1
ATOM 1725 N N . ARG A 1 216 ? 8.807 -0.755 -13.241 1.00 78.38 216 ARG A N 1
ATOM 1726 C CA . ARG A 1 216 ? 8.799 -0.622 -11.777 1.00 78.38 216 ARG A CA 1
ATOM 1727 C C . ARG A 1 216 ? 7.363 -0.532 -11.274 1.00 78.38 216 ARG A C 1
ATOM 1729 O O . ARG A 1 216 ? 6.447 -0.334 -12.062 1.00 78.38 216 ARG A O 1
ATOM 1736 N N . TYR A 1 217 ? 7.171 -0.705 -9.971 1.00 76.31 217 TYR A N 1
ATOM 1737 C CA . TYR A 1 217 ? 5.837 -0.606 -9.390 1.00 76.31 217 TYR A CA 1
ATOM 1738 C C . TYR A 1 217 ? 5.239 0.788 -9.632 1.00 76.31 217 TYR A C 1
ATOM 1740 O O . TYR A 1 217 ? 5.836 1.796 -9.252 1.00 76.31 217 TYR A O 1
ATOM 1748 N N . ASP A 1 218 ? 4.065 0.831 -10.257 1.00 79.44 218 ASP A N 1
ATOM 1749 C CA . ASP A 1 218 ? 3.345 2.061 -10.573 1.00 79.44 218 ASP A CA 1
ATOM 1750 C C . ASP A 1 218 ? 1.925 1.970 -10.013 1.00 79.44 218 ASP A C 1
ATOM 1752 O O . ASP A 1 218 ? 1.047 1.297 -10.562 1.00 79.44 218 ASP A O 1
ATOM 1756 N N . LEU A 1 219 ? 1.723 2.647 -8.882 1.00 78.88 219 LEU A N 1
ATOM 1757 C CA . LEU A 1 219 ? 0.465 2.657 -8.142 1.00 78.88 219 LEU A CA 1
ATOM 1758 C C . LEU A 1 219 ? -0.678 3.296 -8.948 1.00 78.88 219 LEU A C 1
ATOM 1760 O O . LEU A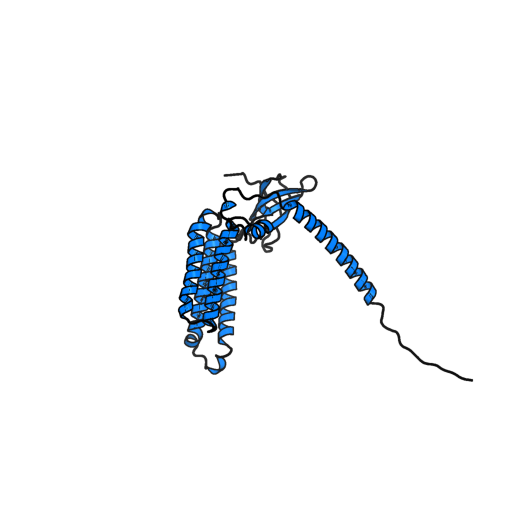 1 219 ? -1.802 2.802 -8.909 1.00 78.88 219 LEU A O 1
ATOM 1764 N N . CYS A 1 220 ? -0.391 4.362 -9.697 1.00 79.44 220 CYS A N 1
ATOM 1765 C CA . CYS A 1 220 ? -1.380 5.113 -10.474 1.00 79.44 220 CYS A CA 1
ATOM 1766 C C . CYS A 1 220 ? -1.860 4.316 -11.694 1.00 79.44 220 CYS A C 1
ATOM 1768 O O . CYS A 1 220 ? -3.038 4.363 -12.061 1.00 79.44 220 CYS A O 1
ATOM 1770 N N . ALA A 1 221 ? -0.953 3.563 -12.318 1.00 76.19 221 ALA A N 1
ATOM 1771 C CA . ALA A 1 221 ? -1.274 2.674 -13.431 1.00 76.19 221 ALA A CA 1
ATOM 1772 C C . ALA A 1 221 ? -1.778 1.287 -12.980 1.00 76.19 221 ALA A C 1
ATOM 1774 O O . ALA A 1 221 ? -2.312 0.530 -13.790 1.00 76.19 221 ALA A O 1
ATOM 1775 N N . GLY A 1 222 ? -1.611 0.940 -11.698 1.00 74.06 222 GLY A N 1
ATOM 1776 C CA . GLY A 1 222 ? -1.944 -0.376 -11.147 1.00 74.06 222 GLY A CA 1
ATOM 1777 C C . GLY A 1 222 ? -1.009 -1.497 -11.615 1.00 74.06 222 GLY A C 1
ATOM 1778 O O . GLY A 1 222 ? -1.358 -2.673 -11.503 1.00 74.06 222 GLY A O 1
ATOM 1779 N N . VAL A 1 223 ? 0.168 -1.151 -12.142 1.00 78.19 223 VAL A N 1
ATOM 1780 C CA . VAL A 1 223 ? 1.104 -2.107 -12.740 1.00 78.19 223 VAL A CA 1
ATOM 1781 C C . VAL A 1 223 ? 2.108 -2.576 -11.695 1.00 78.19 223 VAL A C 1
ATOM 1783 O 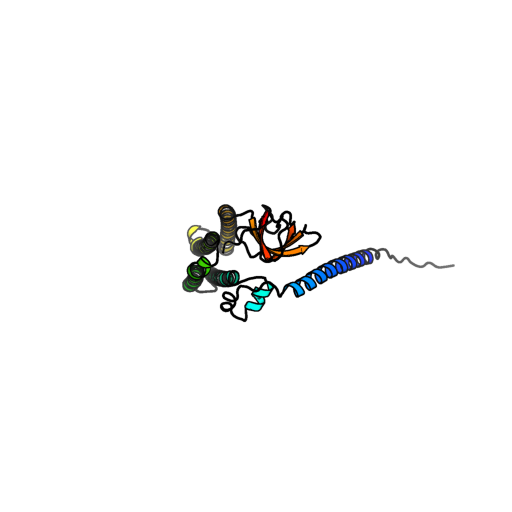O . VAL A 1 223 ? 2.785 -1.784 -11.037 1.00 78.19 223 VAL A O 1
ATOM 1786 N N . LYS A 1 224 ? 2.226 -3.899 -11.553 1.00 79.50 224 LYS A N 1
ATOM 1787 C CA . LYS A 1 224 ? 3.194 -4.519 -10.643 1.00 79.50 224 LYS A CA 1
ATOM 1788 C C . LYS A 1 224 ? 4.598 -4.499 -11.239 1.00 79.50 224 LYS A C 1
ATOM 1790 O O . LYS A 1 224 ? 4.766 -4.559 -12.457 1.00 79.50 224 LYS A O 1
ATOM 1795 N N . ASN A 1 225 ? 5.603 -4.493 -10.371 1.00 80.12 225 ASN A N 1
ATOM 1796 C CA . ASN A 1 225 ? 6.995 -4.655 -10.770 1.00 80.12 225 ASN A CA 1
ATOM 1797 C C . ASN A 1 225 ? 7.201 -5.974 -11.528 1.00 80.12 225 ASN A C 1
ATOM 1799 O O . ASN A 1 225 ? 6.777 -7.042 -11.081 1.00 80.12 225 ASN A O 1
ATOM 1803 N N . GLY A 1 226 ? 7.864 -5.911 -12.679 1.00 78.19 226 GLY A N 1
ATOM 1804 C CA . GLY A 1 226 ? 8.062 -7.098 -13.496 1.00 78.19 226 GLY A CA 1
ATOM 1805 C C . GLY A 1 226 ? 8.640 -6.816 -14.871 1.00 78.19 226 GLY A C 1
ATOM 1806 O O . GLY A 1 226 ? 8.975 -5.683 -15.222 1.00 78.19 226 GLY A O 1
ATOM 1807 N N . VAL A 1 227 ? 8.762 -7.888 -15.648 1.00 81.38 227 VAL A N 1
ATOM 1808 C CA . VAL A 1 227 ? 9.178 -7.834 -17.047 1.00 81.38 227 VAL A CA 1
ATOM 1809 C C . VAL A 1 227 ? 7.979 -8.204 -17.901 1.00 81.38 227 VAL A C 1
ATOM 1811 O O . VAL A 1 227 ? 7.428 -9.292 -17.746 1.00 81.38 227 VAL A O 1
ATOM 1814 N N . TYR A 1 228 ? 7.599 -7.307 -18.803 1.00 82.69 228 TYR A N 1
ATOM 1815 C CA . TYR A 1 228 ? 6.423 -7.472 -19.644 1.00 82.69 228 TYR A CA 1
ATOM 1816 C C . TYR A 1 228 ? 6.836 -7.544 -21.118 1.00 82.69 228 TYR A C 1
ATOM 1818 O O . TYR A 1 228 ? 7.591 -6.679 -21.577 1.00 82.69 228 TYR A O 1
ATOM 1826 N N . PRO A 1 229 ? 6.384 -8.564 -21.869 1.00 83.00 229 PRO A N 1
ATOM 1827 C CA . PRO A 1 229 ? 6.512 -8.582 -23.319 1.00 83.00 229 PRO A CA 1
ATOM 1828 C C . PRO A 1 229 ? 5.472 -7.636 -23.928 1.00 83.00 229 PRO A C 1
ATOM 1830 O O . PRO A 1 229 ? 4.280 -7.776 -23.670 1.00 83.00 229 PRO A O 1
ATOM 1833 N N . VAL A 1 230 ? 5.916 -6.675 -24.735 1.00 84.62 230 VAL A N 1
ATOM 1834 C CA . VAL A 1 230 ? 5.051 -5.666 -25.364 1.00 84.62 230 VAL A CA 1
ATOM 1835 C C . VAL A 1 230 ? 5.411 -5.478 -26.837 1.00 84.62 230 VAL A C 1
ATOM 1837 O O . VAL A 1 230 ? 6.539 -5.749 -27.256 1.00 84.62 230 VAL A O 1
ATOM 1840 N N . GLY A 1 231 ? 4.449 -5.018 -27.638 1.00 83.25 231 GLY A N 1
ATOM 1841 C CA . GLY A 1 231 ? 4.711 -4.608 -29.020 1.00 83.25 231 GLY A CA 1
ATOM 1842 C C . GLY A 1 231 ? 5.571 -3.343 -29.076 1.00 83.25 231 GLY A C 1
ATOM 1843 O O . GLY A 1 231 ? 5.388 -2.435 -28.258 1.00 83.25 231 GLY A O 1
ATOM 1844 N N . ASN A 1 232 ? 6.477 -3.278 -30.052 1.00 84.06 232 ASN A N 1
ATOM 1845 C CA . ASN A 1 232 ? 7.445 -2.199 -30.246 1.00 84.06 232 ASN A CA 1
ATOM 1846 C C . ASN A 1 232 ? 7.212 -1.432 -31.567 1.00 84.06 232 ASN A C 1
ATOM 1848 O O . ASN A 1 232 ? 8.067 -1.455 -32.449 1.00 84.06 232 ASN A O 1
ATOM 1852 N N . PRO A 1 233 ? 6.074 -0.730 -31.730 1.00 81.81 233 PRO A N 1
ATOM 1853 C CA . PRO A 1 233 ? 5.780 0.005 -32.965 1.00 81.81 233 PRO A CA 1
ATOM 1854 C C . PRO A 1 233 ? 6.708 1.211 -33.194 1.00 81.81 233 PRO A C 1
ATOM 1856 O O . PRO A 1 233 ? 6.767 1.743 -34.294 1.00 81.81 233 PRO A O 1
ATOM 1859 N N . VAL A 1 234 ? 7.427 1.651 -32.157 1.00 80.69 234 VAL A N 1
ATOM 1860 C CA . VAL A 1 234 ? 8.322 2.822 -32.173 1.00 80.69 234 VAL A CA 1
ATOM 1861 C C . VAL A 1 234 ? 9.802 2.453 -32.317 1.00 80.69 234 VAL A C 1
ATOM 1863 O O . VAL A 1 234 ? 10.653 3.326 -32.187 1.00 80.69 234 VAL A O 1
ATOM 1866 N N . ASN A 1 235 ? 10.126 1.181 -32.591 1.00 83.19 235 ASN A N 1
ATOM 1867 C CA . ASN A 1 235 ? 11.503 0.698 -32.771 1.00 83.19 235 ASN A CA 1
ATOM 1868 C C . ASN A 1 235 ? 12.458 1.094 -31.626 1.00 83.19 235 ASN A C 1
ATOM 1870 O O . ASN A 1 235 ? 13.627 1.410 -31.852 1.00 83.19 235 ASN A O 1
ATOM 1874 N N . ALA A 1 236 ? 11.964 1.058 -30.385 1.00 81.50 236 ALA A N 1
ATOM 1875 C CA . ALA A 1 236 ? 12.741 1.401 -29.200 1.00 81.50 236 ALA A CA 1
ATOM 1876 C C . ALA A 1 236 ? 13.912 0.425 -29.001 1.00 81.50 236 ALA A C 1
ATOM 1878 O O . ALA A 1 236 ? 13.761 -0.793 -29.171 1.00 81.50 236 ALA A O 1
ATOM 1879 N N . LYS A 1 237 ? 15.075 0.960 -28.621 1.00 84.75 237 LYS A N 1
ATOM 1880 C CA . LYS A 1 237 ? 16.326 0.206 -28.464 1.00 84.75 237 LYS A CA 1
ATOM 1881 C C . LYS A 1 237 ? 16.533 -0.271 -27.022 1.00 84.75 237 LYS A C 1
ATOM 1883 O O . LYS A 1 237 ? 16.012 0.331 -26.081 1.00 84.75 237 LYS A O 1
ATOM 1888 N N . PRO A 1 238 ? 17.319 -1.343 -26.805 1.00 84.31 238 PRO A N 1
ATOM 1889 C CA . PRO A 1 238 ? 17.719 -1.758 -25.463 1.00 84.31 238 PRO A CA 1
ATOM 1890 C C . PRO A 1 238 ? 18.365 -0.608 -24.675 1.00 84.31 238 PRO A C 1
ATOM 1892 O O . PRO A 1 238 ? 19.260 0.066 -25.174 1.00 84.31 238 PRO A O 1
ATOM 1895 N N . GLY A 1 239 ? 17.921 -0.405 -23.436 1.00 80.62 239 GLY A N 1
ATOM 1896 C CA . GLY A 1 239 ? 18.375 0.661 -22.539 1.00 80.62 239 GLY A CA 1
ATOM 1897 C C . GLY A 1 239 ? 17.497 1.916 -22.537 1.00 80.62 239 GLY A C 1
ATOM 1898 O O . GLY A 1 239 ? 17.588 2.708 -21.599 1.00 80.62 239 GLY A O 1
ATOM 1899 N N . GLU A 1 240 ? 16.607 2.091 -23.517 1.00 82.06 240 GLU A N 1
ATOM 1900 C CA . GLU A 1 240 ? 15.753 3.279 -23.600 1.00 82.06 240 GLU A CA 1
ATOM 1901 C C . GLU A 1 240 ? 14.599 3.241 -22.591 1.00 82.06 240 GLU A C 1
ATOM 1903 O O . GLU A 1 240 ? 14.001 2.192 -22.319 1.00 82.06 240 GLU A O 1
ATOM 1908 N N . LYS A 1 241 ? 14.262 4.412 -22.036 1.00 82.50 241 LYS A N 1
ATOM 1909 C CA . LYS A 1 241 ? 13.034 4.593 -21.257 1.00 82.50 241 LYS A CA 1
ATOM 1910 C C . LYS A 1 241 ? 11.861 4.779 -22.207 1.00 82.50 241 LYS A C 1
ATOM 1912 O O . LYS A 1 241 ? 11.893 5.623 -23.096 1.00 82.50 241 LYS A O 1
ATOM 1917 N N . VAL A 1 242 ? 10.800 4.027 -21.974 1.00 83.44 242 VAL A N 1
ATOM 1918 C CA . VAL A 1 242 ? 9.619 3.996 -22.827 1.00 83.44 242 VAL A CA 1
ATOM 1919 C C . VAL A 1 242 ? 8.349 4.224 -22.023 1.00 83.44 242 VAL A C 1
ATOM 1921 O O . VAL A 1 242 ? 8.224 3.776 -20.880 1.00 83.44 242 VAL A O 1
ATOM 1924 N N . LYS A 1 243 ? 7.392 4.916 -22.640 1.00 85.81 243 LYS A N 1
ATOM 1925 C CA . LYS A 1 243 ? 6.033 5.081 -22.124 1.00 85.81 243 LYS A CA 1
ATOM 1926 C C . LYS A 1 243 ? 5.161 3.947 -22.651 1.00 85.81 243 LYS A C 1
ATOM 1928 O O . LYS A 1 243 ? 5.058 3.746 -23.862 1.00 85.81 243 LYS A O 1
ATOM 1933 N N . LEU A 1 244 ? 4.526 3.222 -21.743 1.00 83.44 244 LEU A N 1
ATOM 1934 C CA . LEU A 1 244 ? 3.694 2.062 -22.033 1.00 83.44 244 LEU A CA 1
ATOM 1935 C C . LEU A 1 244 ? 2.220 2.400 -21.840 1.00 83.44 244 LEU A C 1
ATOM 1937 O O . LEU A 1 244 ? 1.868 3.089 -20.881 1.00 83.44 244 LEU A O 1
ATOM 1941 N N . LYS A 1 245 ? 1.358 1.888 -22.723 1.00 83.88 245 LYS A N 1
ATOM 1942 C CA . LYS A 1 245 ? -0.099 1.984 -22.561 1.00 83.88 245 LYS A CA 1
ATOM 1943 C C . LYS A 1 245 ? -0.599 0.846 -21.687 1.00 83.88 245 LYS A C 1
ATOM 1945 O O . LYS A 1 245 ? -0.317 -0.317 -21.978 1.00 83.88 245 LYS A O 1
ATOM 1950 N N . VAL A 1 246 ? -1.389 1.174 -20.674 1.00 81.19 246 VAL A N 1
ATOM 1951 C CA . VAL A 1 246 ? -2.061 0.196 -19.814 1.00 81.19 246 VAL A CA 1
ATOM 1952 C C . VAL A 1 246 ? -3.539 0.171 -20.171 1.00 81.19 246 VAL A C 1
ATOM 1954 O O . VAL A 1 246 ? -4.164 1.218 -20.359 1.00 81.19 246 VAL A O 1
ATOM 1957 N N . ARG A 1 247 ? -4.111 -1.025 -20.307 1.00 70.25 247 ARG A N 1
ATOM 1958 C CA . ARG A 1 247 ? -5.523 -1.166 -20.659 1.00 70.25 247 ARG A CA 1
ATOM 1959 C C . ARG A 1 247 ? -6.419 -0.842 -19.460 1.00 70.25 247 ARG A C 1
ATOM 1961 O O . ARG A 1 247 ? -6.306 -1.463 -18.402 1.00 70.25 247 ARG A O 1
ATOM 1968 N N . LYS A 1 248 ? -7.379 0.074 -19.644 1.00 57.16 248 LYS A N 1
ATOM 1969 C CA . LYS A 1 248 ? -8.454 0.324 -18.668 1.00 57.16 248 LYS A CA 1
ATOM 1970 C C . LYS A 1 248 ? -9.167 -0.986 -18.313 1.00 57.16 248 LYS A C 1
ATOM 1972 O O . LYS A 1 248 ? -9.589 -1.729 -19.193 1.00 57.16 248 LYS A O 1
ATOM 1977 N N . GLY A 1 249 ? -9.295 -1.259 -17.015 1.00 52.28 249 GLY A N 1
ATOM 1978 C CA . GLY A 1 249 ? -10.020 -2.423 -16.489 1.00 52.28 249 GLY A CA 1
ATOM 1979 C C . GLY A 1 249 ? -9.193 -3.702 -16.311 1.00 52.28 249 GLY A C 1
ATOM 1980 O O . GLY A 1 249 ? -9.663 -4.609 -15.631 1.00 52.28 249 GLY A O 1
ATOM 1981 N N . LYS A 1 250 ? -7.959 -3.768 -16.833 1.00 57.19 250 LYS A N 1
ATOM 1982 C CA . LYS A 1 250 ? -7.029 -4.889 -16.610 1.00 57.19 250 LYS A CA 1
ATOM 1983 C C . LYS A 1 250 ? -5.652 -4.361 -16.182 1.00 57.19 250 LYS A C 1
ATOM 1985 O O . LYS A 1 250 ? -4.802 -4.130 -17.038 1.00 57.19 250 LYS A O 1
ATOM 1990 N N . PRO A 1 251 ? -5.411 -4.184 -14.868 1.00 49.78 251 PRO A N 1
ATOM 1991 C CA . PRO A 1 251 ? -4.193 -3.550 -14.340 1.00 49.78 251 PRO A CA 1
ATOM 1992 C C . PRO A 1 251 ? -2.882 -4.295 -14.668 1.00 49.78 251 PRO A C 1
ATOM 1994 O O . PRO A 1 251 ? -1.797 -3.765 -14.462 1.00 49.78 251 PRO A O 1
ATOM 1997 N N . THR A 1 252 ? -2.958 -5.512 -15.209 1.00 54.94 252 THR A N 1
ATOM 1998 C CA . THR A 1 252 ? -1.806 -6.341 -15.596 1.00 54.94 252 THR A CA 1
ATOM 1999 C C . THR A 1 252 ? -1.562 -6.426 -17.105 1.00 54.94 252 THR A C 1
ATOM 2001 O O . THR A 1 252 ? -0.600 -7.069 -17.519 1.00 54.94 252 THR A O 1
ATOM 2004 N N . GLU A 1 253 ? -2.399 -5.802 -17.941 1.00 57.47 253 GLU A N 1
ATOM 2005 C CA . GLU A 1 253 ? -2.298 -5.911 -19.400 1.00 57.47 253 GLU A CA 1
ATOM 2006 C C . GLU A 1 253 ? -1.652 -4.646 -19.987 1.00 57.47 253 GLU A C 1
ATOM 2008 O O . GLU A 1 253 ? -2.305 -3.621 -20.219 1.00 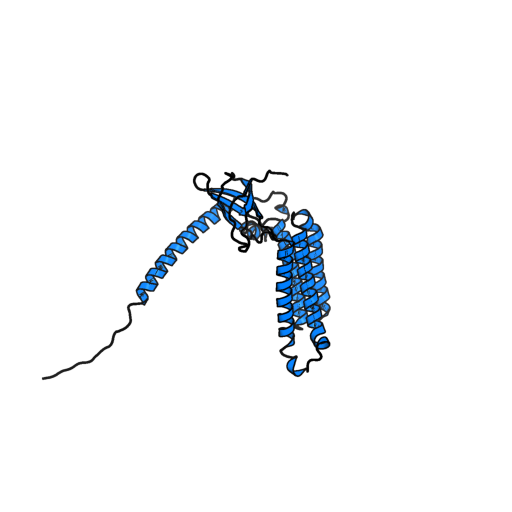57.47 253 GLU A O 1
ATOM 2013 N N . ILE A 1 254 ? -0.335 -4.720 -20.201 1.00 65.38 254 ILE A N 1
ATOM 2014 C CA . ILE A 1 254 ? 0.422 -3.691 -20.916 1.00 65.38 254 ILE A CA 1
ATOM 2015 C C . ILE A 1 254 ? 0.306 -3.961 -22.413 1.00 65.38 254 ILE A C 1
ATOM 2017 O O . ILE A 1 254 ? 0.649 -5.041 -22.886 1.00 65.38 254 ILE A O 1
ATOM 2021 N N . VAL A 1 255 ? -0.186 -2.972 -23.152 1.00 63.44 255 VAL A N 1
ATOM 2022 C CA . VAL A 1 255 ? -0.623 -3.164 -24.538 1.00 63.44 255 VAL A CA 1
ATOM 2023 C C . VAL A 1 255 ? 0.532 -2.964 -25.518 1.00 63.44 255 VAL A C 1
ATOM 2025 O O . VAL A 1 255 ? 0.805 -3.825 -26.351 1.00 63.44 255 VAL A O 1
ATOM 2028 N N . CYS A 1 256 ? 1.222 -1.828 -25.437 1.00 69.88 256 CYS A N 1
ATOM 2029 C CA . CYS A 1 256 ? 2.275 -1.471 -26.385 1.00 69.88 256 CYS A CA 1
ATOM 2030 C C . CYS A 1 256 ? 3.137 -0.312 -25.880 1.00 69.88 256 CYS A C 1
ATOM 2032 O O . CYS A 1 256 ? 2.745 0.438 -24.976 1.00 69.88 256 CYS A O 1
ATOM 2034 N N . VAL A 1 257 ? 4.305 -0.152 -26.506 1.00 72.00 257 VAL A N 1
ATOM 2035 C CA . VAL A 1 257 ? 5.114 1.061 -26.386 1.00 72.00 257 VAL A CA 1
ATOM 2036 C C . VAL A 1 257 ? 4.469 2.184 -27.200 1.00 72.00 257 VAL A C 1
ATOM 2038 O O . VAL A 1 257 ? 4.212 2.013 -28.387 1.00 72.00 257 VAL A O 1
ATOM 2041 N N . ILE A 1 258 ? 4.209 3.329 -26.565 1.00 73.50 258 ILE A N 1
ATOM 2042 C CA . ILE A 1 258 ? 3.595 4.500 -27.214 1.00 73.50 258 ILE A CA 1
ATOM 2043 C C . ILE A 1 258 ? 4.659 5.510 -27.661 1.00 73.50 258 ILE A C 1
ATOM 2045 O O . ILE A 1 258 ? 4.472 6.209 -28.648 1.00 73.50 258 ILE A O 1
ATOM 2049 N N . SER A 1 259 ? 5.760 5.633 -26.914 1.00 72.12 259 SER A N 1
ATOM 2050 C CA . SER A 1 259 ? 6.799 6.634 -27.175 1.00 72.12 259 SER A CA 1
ATOM 2051 C C . SER A 1 259 ? 8.099 6.279 -26.448 1.00 72.12 259 SER A C 1
ATOM 2053 O O . SER A 1 259 ? 8.057 5.778 -25.318 1.00 72.12 259 SER A O 1
ATOM 2055 N N . ALA A 1 260 ? 9.242 6.558 -27.080 1.00 64.38 260 ALA A N 1
ATOM 2056 C CA . ALA A 1 260 ? 10.535 6.631 -26.408 1.00 64.38 260 ALA A CA 1
ATOM 2057 C C . ALA A 1 260 ? 10.615 7.974 -25.666 1.00 64.38 260 ALA A C 1
ATOM 2059 O O . ALA A 1 260 ? 10.485 9.036 -26.273 1.00 64.38 260 ALA A O 1
ATOM 2060 N N . ALA A 1 261 ? 10.755 7.937 -24.342 1.00 53.75 261 ALA A N 1
ATOM 2061 C CA . ALA A 1 261 ? 10.822 9.155 -23.546 1.00 53.75 261 ALA A CA 1
ATOM 2062 C C . ALA A 1 261 ? 12.230 9.767 -23.664 1.00 53.75 261 ALA A C 1
ATOM 2064 O O . ALA A 1 261 ? 13.205 9.039 -23.453 1.00 53.75 261 ALA A O 1
ATOM 2065 N N . PRO A 1 262 ? 12.372 11.077 -23.946 1.00 43.59 262 PRO A N 1
ATOM 2066 C CA . PRO A 1 262 ? 13.673 11.722 -23.890 1.00 43.59 262 PRO A CA 1
ATOM 2067 C C . PRO A 1 262 ? 14.214 11.659 -22.458 1.00 43.59 262 PRO A C 1
ATOM 2069 O O . PRO A 1 262 ? 13.482 11.823 -21.476 1.00 43.59 262 PRO A O 1
ATOM 2072 N N . ILE A 1 263 ? 15.512 11.385 -22.342 1.00 40.97 263 ILE A N 1
ATOM 2073 C CA . ILE A 1 263 ? 16.238 11.362 -21.073 1.00 40.97 263 ILE A CA 1
ATOM 2074 C C . ILE A 1 263 ? 16.377 12.816 -20.604 1.00 40.97 263 ILE A C 1
ATOM 2076 O O . ILE A 1 263 ? 17.391 13.454 -20.854 1.00 40.97 263 ILE A O 1
ATOM 2080 N N . HIS A 1 264 ? 15.358 13.361 -19.941 1.00 29.52 264 HIS A N 1
ATOM 2081 C CA . HIS A 1 264 ? 15.565 14.534 -19.097 1.00 29.52 264 HIS A CA 1
ATOM 2082 C C . HIS A 1 264 ? 15.984 14.045 -17.711 1.00 29.52 264 HIS A C 1
ATOM 2084 O O . HIS A 1 264 ? 15.179 13.497 -16.948 1.00 29.52 264 HIS A O 1
ATOM 2090 N N . THR A 1 265 ? 17.298 14.143 -17.505 1.00 33.16 265 THR A N 1
ATOM 2091 C CA . THR A 1 265 ? 18.019 14.140 -16.226 1.00 33.16 265 THR A CA 1
ATOM 2092 C C . THR A 1 265 ? 17.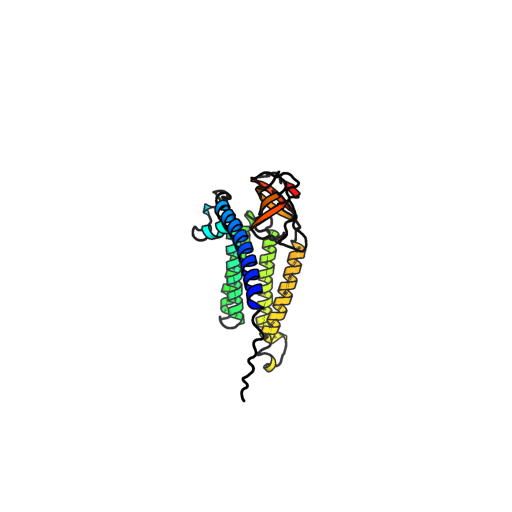361 15.043 -15.201 1.00 33.16 265 THR A C 1
ATOM 2094 O O . THR A 1 265 ? 16.990 16.171 -15.596 1.00 33.16 265 THR A O 1
#

Secondary structure (DSSP, 8-state):
-------------SSHHHHHHHHHHHHHHHHHHHHHHHHHHHHTTTS-PPPHHHHTTS-HHHHHHHHHTT--HHHHHHHHHHHHHHHHHHHHHHHHTTSS-GGGHHHHHHHHHHHHHHIIIIITTT-TTHHHHHHHHHHHHHHHHHHHHHHHHHHHHS---TTTTTTHHHHHHHHHHHHHHHHHHHHHHHHH--SEEEEEEEEEETTTTEEEEEE--BTTTTBPSEEEEEE-TT-PPTT-EEEEEE-TT-TT-EEEEEEEPP---

Radius of gyration: 27.52 Å; chains: 1; bounding box: 56×99×64 Å

Sequence (265 aa):
MTTHPKQTCKTLARGGDLLANILEWIGGAVINVFAKTLSLLHHIKHLTRPTAREENRIPGFIRRYLEKRYAGYFEYVWLKIEVALILGMVSVFATITGFLPQKTLVLSSIFFGYAIIVLYKEFRHVSKDFNAYRDLVFMYVGAVGVITVVALRLPSLFFLPRNLLEVFPLAGVLIVSVLLCVSLFLLFKHLHSREHTFGTVKKVFGSGERCLVVVRYDLCAGVKNGVYPVGNPVNAKPGEKVKLKVRKGKPTEIVCVISAAPIHT

pLDDT: mean 70.93, std 17.65, range [29.52, 92.62]

Foldseek 3Di:
DDDDDDDDDDDDDDPPVVVVVVCVVVVVVVVVVVVVVVVVLVVVLPPDDDDPVQLVVDPPVCSVVCSSLVHTSLVVLVVLLVVLLVVLLVLLVCCLVVVDPPVSNVVSVVSLVVSVVSLVPPNVVPDPPSVLVNLVSVLSVVLSVVLSCCSVCVVPPPPDPPVVVPPCSVVVSVVSSVVSVVVSVVVSLVPQADQKFKWFWADADDPQFKTWTQGDDDVNLLEHGDIDIETEPPSDDHGFMFMWGHDPPDSHDTYHTPDGDPPDD